Protein AF-A2GMM8-F1 (afdb_monomer_lite)

InterPro domains:
  IPR012337 Ribonuclease H-like superfamily [SSF53098] (10-205)

Foldseek 3Di:
DPPCLVVLQAKEKEWDWDDDPQKIKTWIWIDDVVVDPDTHGDDIDIDSDQALCNLQVVVVPDPHDCLRYQEYEYQPPVSNCSNQCPPDPDDDDDPTHDHHYHHDLQNVLLVLLVVLLVVDVVSVLLVVLLVLLLVQCVDPVNCVVLVQDRDPDPPSTPCVLQVSLVSCVVCQVSSLVCLCVVVTDPPDDPVSSVVSPVCNRHDDPVSVVVNVLVVVLVVQLVVVPPDPCSSVVNSVVSVVD

Sequence (241 aa):
MCTNCEEFRIFSISLDCGTHGSRHGLFSCVCNPGKTDRHQFFDTTISTNWTYEDYHTWFDSLKVNKNHVAGVVGDGLPAQVKGLCHWRPEGALFPGLQTVYIRCLNHVLNNAIVHARKQCPLLNELMNRVHQIIIIFKNHDMRARYKIRVPSIPETRWLYIYDTLFFIFDNLETINTALRSGDLPLSLSRATREQLQWTRDGIPPLFKDALMIFKLSHTEMAHQKGDIFGANNLIFLILSI

Structure (mmCIF, N/CA/C/O backbone):
data_AF-A2GMM8-F1
#
_entry.id   AF-A2GMM8-F1
#
loop_
_atom_site.group_PDB
_atom_site.id
_atom_site.type_symbol
_atom_site.label_atom_id
_atom_site.label_alt_id
_atom_site.label_comp_id
_atom_site.label_asym_id
_atom_site.label_entity_id
_atom_site.label_seq_id
_atom_site.pdbx_PDB_ins_code
_atom_site.Cartn_x
_atom_site.Cartn_y
_atom_site.Cartn_z
_atom_site.occupancy
_atom_site.B_iso_or_equiv
_atom_site.auth_seq_id
_atom_site.auth_comp_id
_atom_site.auth_asym_id
_atom_site.auth_atom_id
_atom_site.pdbx_PDB_model_num
ATOM 1 N N . MET A 1 1 ? 16.919 -18.776 -12.418 1.00 42.25 1 MET A N 1
ATOM 2 C CA . MET A 1 1 ? 16.888 -18.366 -13.840 1.00 42.25 1 MET A CA 1
ATOM 3 C C . MET A 1 1 ? 15.466 -18.551 -14.328 1.00 42.25 1 MET A C 1
ATOM 5 O O . MET A 1 1 ? 14.988 -19.675 -14.295 1.00 42.25 1 MET A O 1
ATOM 9 N N . CYS A 1 2 ? 14.774 -17.470 -14.687 1.00 47.22 2 CYS A N 1
ATOM 10 C CA . CYS A 1 2 ? 13.420 -17.551 -15.226 1.00 47.22 2 CYS A CA 1
ATOM 11 C C . CYS A 1 2 ? 13.506 -17.961 -16.703 1.00 47.22 2 CYS A C 1
ATOM 13 O O . CYS A 1 2 ? 13.793 -17.136 -17.565 1.00 47.22 2 CYS A O 1
ATOM 15 N N . THR A 1 3 ? 13.298 -19.244 -16.991 1.00 49.34 3 THR A N 1
ATOM 16 C CA . THR A 1 3 ? 13.204 -19.789 -18.357 1.00 49.34 3 THR A CA 1
ATOM 17 C C . THR A 1 3 ? 11.978 -19.274 -19.124 1.00 49.34 3 THR A C 1
ATOM 19 O O . THR A 1 3 ? 11.897 -19.454 -20.331 1.00 49.34 3 THR A O 1
ATOM 22 N N . ASN A 1 4 ? 11.046 -18.589 -18.451 1.00 55.44 4 ASN A N 1
ATOM 23 C CA . ASN A 1 4 ? 9.748 -18.213 -19.015 1.00 55.44 4 ASN A CA 1
ATOM 24 C C . ASN A 1 4 ? 9.708 -16.811 -19.651 1.00 55.44 4 ASN A C 1
ATOM 26 O O . ASN A 1 4 ? 8.754 -16.487 -20.353 1.00 55.44 4 ASN A O 1
ATOM 30 N N . CYS A 1 5 ? 10.718 -15.954 -19.448 1.00 57.53 5 CYS A N 1
ATOM 31 C CA . CYS A 1 5 ? 10.704 -14.603 -20.034 1.00 57.53 5 CYS A CA 1
ATOM 32 C C . CYS A 1 5 ? 10.767 -14.624 -21.572 1.00 57.53 5 CYS A C 1
ATOM 34 O O . CYS A 1 5 ? 10.191 -13.753 -22.228 1.00 57.53 5 CYS A O 1
ATOM 36 N N . GLU A 1 6 ? 11.432 -15.624 -22.158 1.00 60.53 6 GLU A N 1
A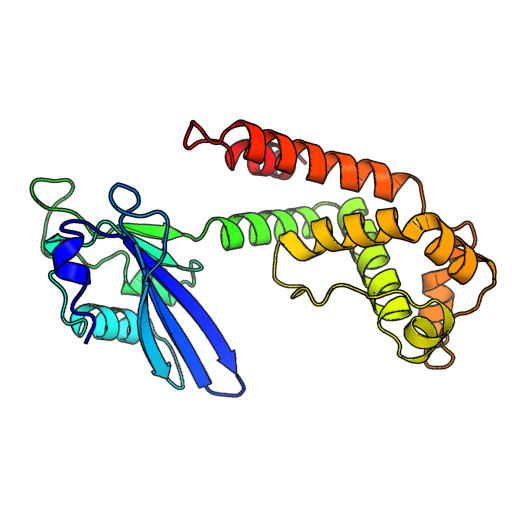TOM 37 C CA . GLU A 1 6 ? 11.506 -15.788 -23.615 1.00 60.53 6 GLU A CA 1
ATOM 38 C C . GLU A 1 6 ? 10.154 -16.180 -24.223 1.00 60.53 6 GLU A C 1
ATOM 40 O O . GLU A 1 6 ? 9.802 -15.700 -25.305 1.00 60.53 6 GLU A O 1
ATOM 45 N N . GLU A 1 7 ? 9.337 -16.951 -23.495 1.00 62.44 7 GLU A N 1
ATOM 46 C CA . GLU A 1 7 ? 7.987 -17.321 -23.929 1.00 62.44 7 GLU A CA 1
ATOM 47 C C . GLU A 1 7 ? 7.089 -16.097 -24.093 1.00 62.44 7 GLU A C 1
ATOM 49 O O . GLU A 1 7 ? 6.195 -16.093 -24.942 1.00 62.44 7 GLU A O 1
ATOM 54 N N . PHE A 1 8 ? 7.335 -15.020 -23.341 1.00 65.31 8 PHE A N 1
ATOM 55 C CA . PHE A 1 8 ? 6.506 -13.824 -23.396 1.00 65.31 8 PHE A CA 1
ATOM 56 C C . PHE A 1 8 ? 6.752 -12.947 -24.626 1.00 65.31 8 PHE A C 1
ATOM 58 O O . PHE A 1 8 ? 5.799 -12.308 -25.074 1.00 65.31 8 PHE A O 1
ATOM 65 N N . ARG A 1 9 ? 7.926 -13.001 -25.275 1.00 76.56 9 ARG A N 1
ATOM 66 C CA . ARG A 1 9 ? 8.388 -12.102 -26.367 1.00 76.56 9 ARG A CA 1
ATOM 67 C C . ARG A 1 9 ? 8.411 -10.606 -26.036 1.00 76.56 9 ARG A C 1
ATOM 69 O O . ARG A 1 9 ? 9.370 -9.952 -26.381 1.00 76.56 9 ARG A O 1
ATOM 76 N N . ILE A 1 10 ? 7.369 -10.058 -25.423 1.00 80.12 10 ILE A N 1
ATOM 77 C CA . ILE A 1 10 ? 7.290 -8.693 -24.896 1.00 80.12 10 ILE A CA 1
ATOM 78 C C . ILE A 1 10 ? 6.696 -8.818 -23.496 1.00 80.12 10 ILE A C 1
ATOM 80 O O . ILE A 1 10 ? 5.712 -9.537 -23.336 1.00 80.12 10 ILE A O 1
ATOM 84 N N . PHE A 1 11 ? 7.268 -8.175 -22.485 1.00 83.50 11 PHE A N 1
ATOM 85 C CA . PHE A 1 11 ? 6.784 -8.273 -21.107 1.00 83.50 11 PHE A CA 1
ATOM 86 C C . PHE A 1 11 ? 7.063 -6.996 -20.317 1.00 83.50 11 PHE A C 1
ATOM 88 O O . PHE A 1 11 ? 8.010 -6.269 -20.600 1.00 83.50 11 PHE A O 1
ATOM 95 N N . SER A 1 12 ? 6.248 -6.718 -19.308 1.00 86.56 12 SER A N 1
ATOM 96 C CA . SER A 1 12 ? 6.542 -5.708 -18.294 1.00 86.56 12 SER A CA 1
ATOM 97 C C . SER A 1 12 ? 7.207 -6.355 -17.084 1.00 86.56 12 SER A C 1
ATOM 99 O O . SER A 1 12 ? 6.995 -7.536 -16.798 1.00 86.56 12 SER A O 1
ATOM 101 N N . ILE A 1 13 ? 8.011 -5.572 -16.368 1.00 88.88 13 ILE A N 1
ATOM 102 C CA . ILE A 1 13 ? 8.575 -5.952 -15.073 1.00 88.88 13 ILE A CA 1
ATOM 103 C C . ILE A 1 13 ? 7.847 -5.150 -14.001 1.00 88.88 13 ILE A C 1
ATOM 105 O O . ILE A 1 13 ? 7.781 -3.929 -14.085 1.00 88.88 13 ILE A O 1
ATOM 109 N N . SER A 1 14 ? 7.301 -5.808 -12.991 1.00 90.25 14 SER A N 1
ATOM 110 C CA . SER A 1 14 ? 6.740 -5.160 -11.809 1.00 90.25 14 SER A CA 1
ATOM 111 C C . SER A 1 14 ? 7.700 -5.311 -10.643 1.00 90.25 14 SER A C 1
ATOM 113 O O . SER A 1 14 ? 8.161 -6.415 -10.359 1.00 90.25 14 SER A O 1
ATOM 115 N N . LEU A 1 15 ? 7.980 -4.199 -9.977 1.00 90.38 15 LEU A N 1
ATOM 116 C CA . LEU A 1 15 ? 8.825 -4.105 -8.802 1.00 90.38 15 LEU A CA 1
ATOM 117 C C . LEU A 1 15 ? 7.951 -3.881 -7.576 1.00 90.38 15 LEU A C 1
ATOM 119 O O . LEU A 1 15 ? 7.113 -2.978 -7.562 1.00 90.38 15 LEU A O 1
ATOM 123 N N . ASP A 1 16 ? 8.188 -4.676 -6.544 1.00 86.56 16 ASP A N 1
ATOM 124 C CA . ASP A 1 16 ? 7.707 -4.406 -5.197 1.00 86.56 16 ASP A CA 1
ATOM 125 C C . ASP A 1 16 ? 8.908 -4.255 -4.267 1.00 86.56 16 ASP A C 1
ATOM 127 O O . ASP A 1 16 ? 9.875 -5.016 -4.350 1.00 86.56 16 ASP A O 1
ATOM 131 N N . CYS A 1 17 ? 8.860 -3.254 -3.395 1.00 84.81 17 CYS A N 1
ATOM 132 C CA . CYS A 1 17 ? 9.947 -2.934 -2.482 1.00 84.81 17 CYS A CA 1
ATOM 133 C C . CYS A 1 17 ? 9.496 -3.133 -1.042 1.00 84.81 17 CYS A C 1
ATOM 135 O O . CYS A 1 17 ? 8.484 -2.588 -0.603 1.00 84.81 17 CYS A O 1
ATOM 137 N N . GLY A 1 18 ? 10.290 -3.881 -0.281 1.00 82.31 18 GLY A N 1
ATOM 138 C CA . GLY A 1 18 ? 10.048 -4.130 1.135 1.00 82.31 18 GLY A CA 1
ATOM 139 C C . GLY A 1 18 ? 11.259 -3.769 1.978 1.00 82.31 18 GLY A C 1
ATOM 140 O O . GLY A 1 18 ? 12.391 -4.067 1.608 1.00 82.31 18 GLY A O 1
ATOM 141 N N . THR A 1 19 ? 11.024 -3.178 3.146 1.00 83.31 19 THR A N 1
ATOM 142 C CA . THR A 1 19 ? 12.077 -2.896 4.130 1.00 83.31 19 THR A CA 1
ATOM 143 C C . THR A 1 19 ? 11.840 -3.723 5.385 1.00 83.31 19 THR A C 1
ATOM 145 O O . THR A 1 19 ? 10.742 -3.708 5.941 1.00 83.31 19 THR A O 1
ATOM 148 N N . HIS A 1 20 ? 12.874 -4.419 5.855 1.00 82.25 20 HIS A N 1
ATOM 149 C CA . HIS A 1 20 ? 12.864 -5.127 7.131 1.00 82.25 20 HIS A CA 1
ATOM 150 C C . HIS A 1 20 ? 14.181 -4.895 7.879 1.00 82.25 20 HIS A C 1
ATOM 152 O O . HIS A 1 20 ? 15.243 -5.372 7.470 1.00 82.25 20 HIS A O 1
ATOM 158 N N . GLY A 1 21 ? 14.117 -4.146 8.984 1.00 85.81 21 GLY A N 1
ATOM 159 C CA . GLY A 1 21 ? 15.315 -3.680 9.684 1.00 85.81 21 GLY A CA 1
ATOM 160 C C . GLY A 1 21 ? 16.170 -2.795 8.773 1.00 85.81 21 GLY A C 1
ATOM 161 O O . GLY A 1 21 ? 15.662 -1.843 8.190 1.00 85.81 21 GLY A O 1
ATOM 162 N N . SER A 1 22 ? 17.454 -3.131 8.630 1.00 85.50 22 SER A N 1
ATOM 163 C CA . SER A 1 22 ? 18.407 -2.452 7.737 1.00 85.50 22 SER A CA 1
ATOM 164 C C . SER A 1 22 ? 18.481 -3.047 6.324 1.00 85.50 22 SER A C 1
ATOM 166 O O . SER A 1 22 ? 19.372 -2.694 5.554 1.00 85.50 22 SER A O 1
ATOM 168 N N . ARG A 1 23 ? 17.602 -4.000 5.986 1.00 86.50 23 ARG A N 1
ATOM 169 C CA . ARG A 1 23 ? 17.596 -4.674 4.682 1.00 86.50 23 ARG A CA 1
ATOM 170 C C . ARG A 1 23 ? 16.412 -4.219 3.846 1.00 86.50 23 ARG A C 1
ATOM 172 O O . ARG A 1 23 ? 15.284 -4.148 4.333 1.00 86.50 23 ARG A O 1
ATOM 179 N N . HIS A 1 24 ? 16.679 -4.003 2.569 1.00 87.50 24 HIS A N 1
ATOM 180 C CA . HIS A 1 24 ? 15.722 -3.585 1.562 1.00 87.50 24 HIS A CA 1
ATOM 181 C C . HIS A 1 24 ? 15.681 -4.631 0.446 1.00 87.50 24 HIS A C 1
ATOM 183 O O . HIS A 1 24 ? 16.658 -4.832 -0.281 1.00 87.50 24 HIS A O 1
ATOM 189 N N . GLY A 1 25 ? 14.553 -5.327 0.342 1.00 88.25 25 GLY A N 1
ATOM 190 C CA . GLY A 1 25 ? 14.280 -6.291 -0.714 1.00 88.25 25 GLY A CA 1
ATOM 191 C C . GLY A 1 25 ? 13.615 -5.618 -1.908 1.00 88.25 25 GLY A C 1
ATOM 192 O O . GLY A 1 25 ? 12.634 -4.896 -1.738 1.00 88.25 25 GLY A O 1
ATOM 193 N N . LEU A 1 26 ? 14.140 -5.895 -3.096 1.00 90.12 26 LEU A N 1
ATOM 194 C CA . LEU A 1 26 ? 13.518 -5.631 -4.382 1.00 90.12 26 LEU A CA 1
ATOM 195 C C . LEU A 1 26 ? 12.992 -6.958 -4.926 1.00 90.12 26 LEU A C 1
ATOM 197 O O . LEU A 1 26 ? 13.771 -7.852 -5.262 1.00 90.12 26 LEU A O 1
ATOM 201 N N . PHE A 1 27 ? 11.675 -7.083 -4.987 1.00 90.12 27 PHE A N 1
ATOM 202 C CA . PHE A 1 27 ? 10.974 -8.237 -5.529 1.00 90.12 27 PHE A CA 1
ATOM 203 C C . PHE A 1 27 ? 10.527 -7.902 -6.942 1.00 90.12 27 PHE A C 1
ATOM 205 O O . PHE A 1 27 ? 9.954 -6.842 -7.186 1.00 90.12 27 PHE A O 1
ATOM 212 N N . SER A 1 28 ? 10.787 -8.795 -7.885 1.00 89.38 28 SER A N 1
ATOM 213 C CA . SER A 1 28 ? 10.527 -8.544 -9.295 1.00 89.38 28 SER A CA 1
ATOM 214 C C . SER A 1 28 ? 9.664 -9.645 -9.875 1.00 89.38 28 SER A C 1
ATOM 216 O O . SER A 1 28 ? 9.952 -10.832 -9.729 1.00 89.38 28 SER A O 1
ATOM 218 N N . CYS A 1 29 ? 8.601 -9.244 -10.556 1.00 89.62 29 CYS A N 1
ATOM 219 C CA . CYS A 1 29 ? 7.726 -10.127 -11.312 1.00 89.62 29 CYS A CA 1
ATOM 220 C C . CYS A 1 29 ? 7.694 -9.694 -12.774 1.00 89.62 29 CYS A C 1
ATOM 222 O O . CYS A 1 29 ? 7.908 -8.525 -13.081 1.00 89.62 29 CYS A O 1
ATOM 224 N N . VAL A 1 30 ? 7.383 -10.621 -13.672 1.00 88.12 30 VAL A N 1
ATOM 225 C CA . VAL A 1 30 ? 7.184 -10.352 -15.097 1.00 88.12 30 VAL A CA 1
ATOM 226 C C . VAL A 1 30 ? 5.777 -10.733 -15.523 1.00 88.12 30 VAL A C 1
ATOM 228 O O . VAL A 1 30 ? 5.185 -11.670 -14.984 1.00 88.12 30 VAL A O 1
ATOM 231 N N . CYS A 1 31 ? 5.231 -10.009 -16.493 1.00 85.31 31 CYS A N 1
ATOM 232 C CA . CYS A 1 31 ? 3.921 -10.309 -17.057 1.00 85.31 31 CYS A CA 1
ATOM 233 C C . CYS A 1 31 ? 3.854 -9.908 -18.534 1.00 85.31 31 CYS A C 1
ATOM 235 O O . CYS A 1 31 ? 4.400 -8.881 -18.938 1.00 85.31 31 CYS A O 1
ATOM 237 N N . ASN A 1 32 ? 3.137 -10.696 -19.335 1.00 84.06 32 ASN A N 1
ATOM 238 C CA . ASN A 1 32 ? 2.609 -10.251 -20.619 1.00 84.06 32 ASN A CA 1
ATOM 239 C C . ASN A 1 32 ? 1.085 -10.433 -20.602 1.00 84.06 32 ASN A C 1
ATOM 241 O O . ASN A 1 32 ? 0.621 -11.564 -20.782 1.00 84.06 32 ASN A O 1
ATOM 245 N N . PRO A 1 33 ? 0.309 -9.346 -20.449 1.00 73.62 33 PRO A N 1
ATOM 246 C CA . PRO A 1 33 ? -1.146 -9.427 -20.363 1.00 73.62 33 PRO A CA 1
ATOM 247 C C . PRO A 1 33 ? -1.800 -9.972 -21.642 1.00 73.62 33 PRO A C 1
ATOM 249 O O . PRO A 1 33 ? -2.905 -10.498 -21.585 1.00 73.62 33 PRO A O 1
ATOM 252 N N . GLY A 1 34 ? -1.120 -9.906 -22.793 1.00 76.94 34 GLY A N 1
ATOM 253 C CA . GLY A 1 34 ? -1.592 -10.511 -24.042 1.00 76.94 34 GLY A CA 1
ATOM 254 C C . GLY A 1 34 ? -1.433 -12.035 -24.104 1.00 76.94 34 GLY A C 1
ATOM 255 O O . GLY A 1 34 ? -1.914 -12.653 -25.050 1.00 76.94 34 GLY A O 1
ATOM 256 N N . LYS A 1 35 ? -0.745 -12.649 -23.133 1.00 78.50 35 LYS A N 1
ATOM 257 C CA . LYS A 1 35 ? -0.508 -14.103 -23.064 1.00 78.50 35 LYS A CA 1
ATOM 258 C C . LYS A 1 35 ? -1.014 -14.739 -21.777 1.00 78.50 35 LYS A C 1
ATOM 260 O O . LYS A 1 35 ? -1.406 -15.901 -21.790 1.00 78.50 35 LYS A O 1
ATOM 265 N N . THR A 1 36 ? -0.972 -14.014 -20.666 1.00 77.06 36 THR A N 1
ATOM 266 C CA . THR A 1 36 ? -1.405 -14.512 -19.363 1.00 77.06 36 THR A CA 1
ATOM 267 C C . THR A 1 36 ? -1.904 -13.371 -18.490 1.00 77.06 36 THR A C 1
ATOM 269 O O . THR A 1 36 ? -1.408 -12.252 -18.554 1.00 77.06 36 THR A O 1
ATOM 272 N N . ASP A 1 37 ? -2.865 -13.682 -17.632 1.00 74.19 37 ASP A N 1
ATOM 273 C CA . ASP A 1 37 ? -3.331 -12.833 -16.540 1.00 74.19 37 ASP A CA 1
ATOM 274 C C . ASP A 1 37 ? -2.436 -12.928 -15.287 1.00 74.19 37 ASP A C 1
ATOM 276 O O . ASP A 1 37 ? -2.605 -12.162 -14.334 1.00 74.19 37 ASP A O 1
ATOM 280 N N . ARG A 1 38 ? -1.469 -13.857 -15.261 1.00 76.25 38 ARG A N 1
ATOM 281 C CA . ARG A 1 38 ? -0.630 -14.124 -14.089 1.00 76.25 38 ARG A CA 1
ATOM 282 C C . ARG A 1 38 ? 0.707 -13.408 -14.169 1.00 76.25 38 ARG A C 1
ATOM 284 O O . ARG A 1 38 ? 1.455 -13.540 -15.134 1.00 76.25 38 ARG A O 1
ATOM 291 N N . HIS A 1 39 ? 1.057 -12.747 -13.072 1.00 80.69 39 HIS A N 1
ATOM 292 C CA . HIS A 1 39 ? 2.422 -12.295 -12.852 1.00 80.69 39 HIS A CA 1
ATOM 293 C C . HIS A 1 39 ? 3.275 -13.497 -12.452 1.00 80.69 39 HIS A C 1
ATOM 295 O O . HIS A 1 39 ? 2.914 -14.253 -11.547 1.00 80.69 39 HIS A O 1
ATOM 301 N N . GLN A 1 40 ? 4.403 -13.678 -13.127 1.00 83.56 40 GLN A N 1
ATOM 302 C CA . GLN A 1 40 ? 5.376 -14.699 -12.777 1.00 83.56 40 GLN A CA 1
ATOM 303 C C . GLN A 1 40 ? 6.480 -14.066 -11.950 1.00 83.56 40 GLN A C 1
ATOM 305 O O . GLN A 1 40 ? 7.103 -13.090 -12.367 1.00 83.56 40 GLN A O 1
ATOM 310 N N . PHE A 1 41 ? 6.721 -14.623 -10.770 1.00 84.25 41 PHE A N 1
ATOM 311 C CA . PHE A 1 41 ? 7.831 -14.195 -9.941 1.00 84.25 41 PHE A CA 1
ATOM 312 C C . PHE A 1 41 ? 9.156 -14.492 -10.656 1.00 84.25 41 PHE A C 1
ATOM 314 O O . PHE A 1 41 ? 9.378 -15.606 -11.137 1.00 84.25 41 PHE A O 1
ATOM 321 N N . PHE A 1 42 ? 10.008 -13.477 -10.759 1.00 79.44 42 PHE A N 1
ATOM 322 C CA . PHE A 1 42 ? 11.202 -13.497 -11.593 1.00 79.44 42 PHE A CA 1
ATOM 323 C C . PHE A 1 42 ? 12.485 -13.496 -10.759 1.00 79.44 42 PHE A C 1
ATOM 325 O O . PHE A 1 42 ? 13.358 -14.327 -11.014 1.00 79.44 42 PHE A O 1
ATOM 332 N N . ASP A 1 43 ? 12.597 -12.597 -9.776 1.00 82.25 43 ASP A N 1
ATOM 333 C CA . ASP A 1 43 ? 13.803 -12.471 -8.952 1.00 82.25 43 ASP A CA 1
ATOM 334 C C . ASP A 1 43 ? 13.555 -11.729 -7.626 1.00 82.25 43 ASP A C 1
ATOM 336 O O . ASP A 1 43 ? 12.601 -10.956 -7.504 1.00 82.25 43 ASP A O 1
ATOM 340 N N . THR A 1 44 ? 14.444 -11.941 -6.651 1.00 88.50 44 THR A N 1
ATOM 341 C CA . THR A 1 44 ? 14.566 -11.117 -5.438 1.00 88.50 44 THR A CA 1
ATOM 342 C C . THR A 1 44 ? 16.014 -10.695 -5.264 1.00 88.50 44 THR A C 1
ATOM 344 O O . THR A 1 44 ? 16.896 -11.535 -5.097 1.00 88.50 44 THR A O 1
ATOM 347 N N . THR A 1 45 ? 16.249 -9.389 -5.171 1.00 89.19 45 THR A N 1
ATOM 348 C CA . THR A 1 45 ? 17.545 -8.834 -4.768 1.00 89.19 45 THR A CA 1
ATOM 349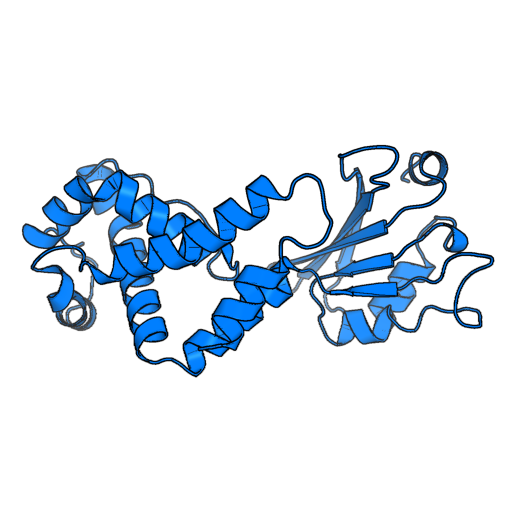 C C . THR A 1 45 ? 17.419 -8.164 -3.407 1.00 89.19 45 THR A C 1
ATOM 351 O O . THR A 1 45 ? 16.486 -7.405 -3.166 1.00 89.19 45 THR A O 1
ATOM 354 N N . ILE A 1 46 ? 18.354 -8.437 -2.497 1.00 89.19 46 ILE A N 1
ATOM 355 C CA . ILE A 1 46 ? 18.381 -7.829 -1.162 1.00 89.19 46 ILE A CA 1
ATOM 356 C C . ILE A 1 46 ? 19.641 -6.985 -1.046 1.00 89.19 46 ILE A C 1
ATOM 358 O O . ILE A 1 46 ? 20.741 -7.485 -1.265 1.00 89.19 46 ILE A O 1
ATOM 362 N N . SER A 1 47 ? 19.473 -5.730 -0.645 1.00 87.56 47 SER A N 1
ATOM 363 C CA . SER A 1 47 ? 20.571 -4.806 -0.372 1.00 87.56 47 SER A CA 1
ATOM 364 C C . SER A 1 47 ? 20.345 -4.075 0.951 1.00 87.56 47 SER A C 1
ATOM 366 O O . SER A 1 47 ? 19.235 -4.045 1.482 1.00 87.56 47 SER A O 1
ATOM 368 N N . THR A 1 48 ? 21.397 -3.489 1.515 1.00 86.56 48 THR A N 1
ATOM 369 C CA . THR A 1 48 ? 21.298 -2.575 2.667 1.00 86.56 48 THR A CA 1
ATOM 370 C C . THR A 1 48 ? 20.959 -1.146 2.254 1.00 86.56 48 THR A C 1
ATOM 372 O O . THR A 1 48 ? 20.656 -0.326 3.111 1.00 86.56 48 THR A O 1
ATOM 375 N N . ASN A 1 49 ? 21.008 -0.835 0.957 1.00 83.94 49 ASN A N 1
ATOM 376 C CA . ASN A 1 49 ? 20.569 0.439 0.393 1.00 83.94 49 ASN A CA 1
ATOM 377 C C . ASN A 1 49 ? 20.191 0.271 -1.090 1.00 83.94 49 ASN A C 1
ATOM 379 O O . ASN A 1 49 ? 20.653 -0.664 -1.739 1.00 83.94 49 ASN A O 1
ATOM 383 N N . TRP A 1 50 ? 19.378 1.182 -1.619 1.00 88.38 50 TRP A N 1
ATOM 384 C CA . TRP A 1 50 ? 19.043 1.246 -3.042 1.00 88.38 50 TRP A CA 1
ATOM 385 C C . TRP A 1 50 ? 19.207 2.674 -3.562 1.00 88.38 50 TRP A C 1
ATOM 387 O O . TRP A 1 50 ? 18.298 3.504 -3.474 1.00 88.38 50 TRP A O 1
ATOM 397 N N . THR A 1 51 ? 20.388 2.954 -4.102 1.00 90.81 51 THR A N 1
ATOM 398 C CA . THR A 1 51 ? 20.687 4.159 -4.882 1.00 90.81 51 THR A CA 1
ATOM 399 C C . THR A 1 51 ? 20.175 4.018 -6.317 1.00 90.81 51 THR A C 1
ATOM 401 O O . THR A 1 51 ? 19.703 2.955 -6.726 1.00 90.81 51 THR A O 1
ATOM 404 N N . TYR A 1 52 ? 20.231 5.094 -7.104 1.00 87.88 52 TYR A N 1
ATOM 405 C CA . TYR A 1 52 ? 19.801 5.007 -8.501 1.00 87.88 52 TYR A CA 1
ATOM 406 C C . TYR A 1 52 ? 20.775 4.161 -9.340 1.00 87.88 52 TYR A C 1
ATOM 408 O O . TYR A 1 52 ? 20.337 3.465 -10.254 1.00 87.88 52 TYR A O 1
ATOM 416 N N . GLU A 1 53 ? 22.066 4.158 -8.999 1.00 89.31 53 GLU A N 1
ATOM 417 C CA . GLU A 1 53 ? 23.090 3.297 -9.596 1.00 89.31 53 GLU A CA 1
ATOM 418 C C . GLU A 1 53 ? 22.852 1.816 -9.285 1.00 89.31 53 GLU A C 1
ATOM 420 O O . GLU A 1 53 ? 23.061 0.968 -10.153 1.00 89.31 53 GLU A O 1
ATOM 425 N N . ASP A 1 54 ? 22.362 1.500 -8.081 1.00 90.50 54 ASP A N 1
ATOM 426 C CA . ASP A 1 54 ? 22.010 0.125 -7.708 1.00 90.50 54 ASP A CA 1
ATOM 427 C C . ASP A 1 54 ? 20.853 -0.396 -8.568 1.00 90.50 54 ASP A C 1
ATOM 429 O O . ASP A 1 54 ? 20.924 -1.507 -9.090 1.00 90.50 54 ASP A O 1
ATOM 433 N N . TYR A 1 55 ? 19.811 0.417 -8.783 1.00 89.56 55 TYR A N 1
ATOM 434 C CA . TYR A 1 55 ? 18.706 0.057 -9.681 1.00 89.56 55 TYR A CA 1
ATOM 435 C C . TYR A 1 55 ? 19.167 -0.124 -11.130 1.00 89.56 55 TYR A C 1
ATOM 437 O O . TYR A 1 55 ? 18.724 -1.060 -11.796 1.00 89.56 55 TYR A O 1
ATOM 445 N N . HIS A 1 56 ? 20.067 0.738 -11.607 1.00 86.75 56 HIS A N 1
ATOM 446 C CA . HIS A 1 56 ? 20.643 0.618 -12.945 1.00 86.75 56 HIS A CA 1
ATOM 447 C C . HIS A 1 56 ? 21.440 -0.686 -13.095 1.00 86.75 56 HIS A C 1
ATOM 449 O O . HIS A 1 56 ? 21.189 -1.478 -14.001 1.00 86.75 56 HIS A O 1
ATOM 455 N N . THR A 1 57 ? 22.356 -0.946 -12.159 1.00 88.50 57 THR A N 1
ATOM 456 C CA . THR A 1 57 ? 23.204 -2.148 -12.140 1.00 88.50 57 THR A CA 1
ATOM 457 C C . THR A 1 57 ? 22.365 -3.417 -12.035 1.00 88.50 57 THR A C 1
ATOM 459 O O . THR A 1 57 ? 22.616 -4.395 -12.740 1.00 88.50 57 THR A O 1
ATOM 462 N N . TRP A 1 58 ? 21.335 -3.397 -11.186 1.00 89.81 58 TRP A N 1
ATOM 463 C CA . TRP A 1 58 ? 20.378 -4.489 -11.072 1.00 89.81 58 TRP A CA 1
ATOM 464 C C . TRP A 1 58 ? 19.702 -4.773 -12.421 1.00 89.81 58 TRP A C 1
ATOM 466 O O . TRP A 1 58 ? 19.741 -5.916 -12.879 1.00 89.81 58 TRP A O 1
ATOM 476 N N . PHE A 1 59 ? 19.162 -3.753 -13.097 1.00 87.56 59 PHE A N 1
ATOM 477 C CA . PHE A 1 59 ? 18.476 -3.933 -14.379 1.00 87.56 59 PHE A CA 1
ATOM 478 C C . PHE A 1 59 ? 19.413 -4.468 -15.479 1.00 87.56 59 PHE A C 1
ATOM 480 O O . PHE A 1 59 ? 19.047 -5.387 -16.217 1.00 87.56 59 PHE A O 1
ATOM 487 N N . ASP A 1 60 ? 20.648 -3.963 -15.549 1.00 85.19 60 ASP A N 1
ATOM 488 C CA . ASP A 1 60 ? 21.669 -4.454 -16.486 1.00 85.19 60 ASP A CA 1
ATOM 489 C C . ASP A 1 60 ? 22.015 -5.927 -16.251 1.00 85.19 60 ASP A C 1
ATOM 491 O O . ASP A 1 60 ? 22.155 -6.707 -17.203 1.00 85.19 60 ASP A O 1
ATOM 495 N N . SER A 1 61 ? 22.102 -6.320 -14.977 1.00 86.50 61 SER A N 1
ATOM 496 C CA . SER A 1 61 ? 22.458 -7.680 -14.568 1.00 86.50 61 SER A CA 1
ATOM 497 C C . SER A 1 61 ? 21.393 -8.725 -14.916 1.00 86.50 61 SER A C 1
ATOM 499 O O . SER A 1 61 ? 21.695 -9.924 -14.958 1.00 86.50 61 SER A O 1
ATOM 501 N N . LEU A 1 62 ? 20.157 -8.298 -15.208 1.00 84.19 62 LEU A N 1
ATOM 502 C CA . LEU A 1 62 ? 19.071 -9.216 -15.522 1.00 84.19 62 LEU A CA 1
ATOM 503 C C . LEU A 1 62 ? 19.401 -10.034 -16.770 1.00 84.19 62 LEU A C 1
ATOM 505 O O . LEU A 1 62 ? 19.673 -9.499 -17.845 1.00 84.19 62 LEU A O 1
ATOM 509 N N . LYS A 1 63 ? 19.316 -11.360 -16.663 1.00 83.56 63 LYS A N 1
ATOM 510 C CA . LYS A 1 63 ? 19.541 -12.285 -17.785 1.00 83.56 63 LYS A CA 1
ATOM 511 C C . LYS A 1 63 ? 18.288 -12.413 -18.658 1.00 83.56 63 LYS A C 1
ATOM 513 O O . LYS A 1 63 ? 17.740 -13.497 -18.809 1.00 83.56 63 LYS A O 1
ATOM 518 N N . VAL A 1 64 ? 17.820 -11.285 -19.186 1.00 79.00 64 VAL A N 1
ATOM 519 C CA . VAL A 1 64 ? 16.680 -11.185 -20.107 1.00 79.00 64 VAL A CA 1
ATOM 520 C C . VAL A 1 64 ? 17.059 -10.354 -21.326 1.00 79.00 64 VAL A C 1
ATOM 522 O O . VAL A 1 64 ? 17.952 -9.505 -21.251 1.00 79.00 64 VAL A O 1
ATOM 525 N N . ASN A 1 65 ? 16.363 -10.566 -22.443 1.00 80.12 65 ASN A N 1
ATOM 526 C CA . ASN A 1 65 ? 16.462 -9.660 -23.579 1.00 80.12 65 ASN A CA 1
ATOM 527 C C . ASN A 1 65 ? 15.741 -8.351 -23.235 1.00 80.12 65 ASN A C 1
ATOM 529 O O . ASN A 1 65 ? 14.517 -8.313 -23.137 1.00 80.12 65 ASN A O 1
ATOM 533 N N . LYS A 1 66 ? 16.498 -7.274 -23.037 1.00 79.69 66 LYS A N 1
ATOM 534 C CA . LYS A 1 66 ? 15.935 -5.987 -22.627 1.00 79.69 66 LYS A CA 1
ATOM 535 C C . LYS A 1 66 ? 15.131 -5.302 -23.730 1.00 79.69 66 LYS A C 1
ATOM 537 O O . LYS A 1 66 ? 14.212 -4.559 -23.416 1.00 79.69 66 LYS A O 1
ATOM 542 N N . ASN A 1 67 ? 15.366 -5.655 -24.996 1.00 76.50 67 ASN A N 1
ATOM 543 C CA . ASN A 1 67 ? 14.528 -5.217 -26.118 1.00 76.50 67 ASN A CA 1
ATOM 544 C C . ASN A 1 67 ? 13.121 -5.832 -26.074 1.00 76.50 67 ASN A C 1
ATOM 546 O O . ASN A 1 67 ? 12.276 -5.498 -26.889 1.00 76.50 67 ASN A O 1
ATOM 550 N N . HIS A 1 68 ? 12.860 -6.768 -25.162 1.00 80.50 68 HIS A N 1
ATOM 551 C CA . HIS A 1 68 ? 11.532 -7.326 -24.931 1.00 80.50 68 HIS A CA 1
ATOM 552 C C . HIS A 1 68 ? 10.822 -6.668 -23.738 1.00 80.50 68 HIS A C 1
ATOM 554 O O . HIS A 1 68 ? 9.663 -6.979 -23.469 1.00 80.50 68 HIS A O 1
ATOM 560 N N . VAL A 1 69 ? 11.484 -5.762 -23.0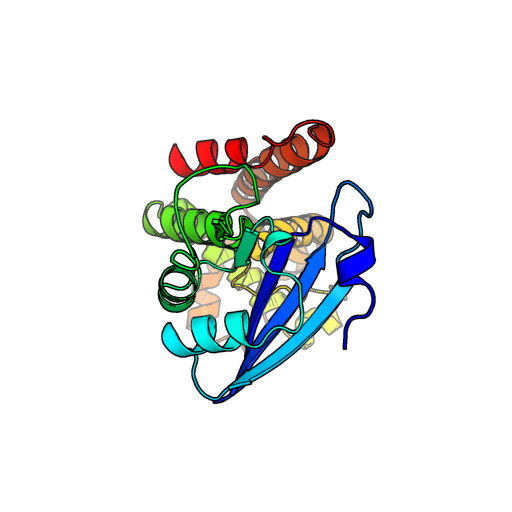12 1.00 82.44 69 VAL A N 1
ATOM 561 C CA . VAL A 1 69 ? 10.908 -5.115 -21.830 1.00 82.44 69 VAL A CA 1
ATOM 562 C C . VAL A 1 69 ? 10.060 -3.917 -22.254 1.00 82.44 69 VAL A C 1
ATOM 564 O O . VAL A 1 69 ? 10.568 -2.925 -22.764 1.00 82.44 69 VAL A O 1
ATOM 567 N N . ALA A 1 70 ? 8.751 -3.998 -22.016 1.00 80.56 70 ALA A N 1
ATOM 568 C CA . ALA A 1 70 ? 7.788 -2.934 -22.318 1.00 80.56 70 ALA A CA 1
ATOM 569 C C . ALA A 1 70 ? 7.781 -1.794 -21.322 1.00 80.56 70 ALA A C 1
ATOM 571 O O . ALA A 1 70 ? 7.445 -0.659 -21.655 1.00 80.56 70 ALA A O 1
ATOM 572 N N . GLY A 1 71 ? 8.171 -2.092 -20.099 1.00 84.44 71 GLY A N 1
ATOM 573 C CA . GLY A 1 71 ? 8.281 -1.099 -19.063 1.00 84.44 71 GLY A CA 1
ATOM 574 C C . GLY A 1 71 ? 8.563 -1.744 -17.729 1.00 84.44 71 GLY A C 1
ATOM 575 O O . GLY A 1 71 ? 8.403 -2.955 -17.547 1.00 84.44 71 GLY A O 1
ATOM 576 N N . VAL A 1 72 ? 8.972 -0.896 -16.800 1.00 87.62 72 VAL A N 1
ATOM 577 C CA . VAL A 1 72 ? 9.192 -1.262 -15.410 1.00 87.62 72 VAL A CA 1
ATOM 578 C C . VAL A 1 72 ? 8.189 -0.498 -14.566 1.00 87.62 72 VAL A C 1
ATOM 580 O O . VAL A 1 72 ? 8.181 0.729 -14.567 1.00 87.62 72 VAL A O 1
ATOM 583 N N . VAL A 1 73 ? 7.319 -1.219 -13.870 1.00 88.81 73 VAL A N 1
ATOM 584 C CA . VAL A 1 73 ? 6.324 -0.661 -12.960 1.00 88.81 73 VAL A CA 1
ATOM 585 C C . VAL A 1 73 ? 6.896 -0.705 -11.551 1.00 88.81 73 VAL A C 1
ATOM 587 O O . VAL A 1 73 ? 7.197 -1.788 -11.066 1.00 88.81 73 VAL A O 1
ATOM 590 N N . GLY A 1 74 ? 7.031 0.436 -10.883 1.00 88.94 74 GLY A N 1
ATOM 591 C CA . GLY A 1 74 ? 7.534 0.509 -9.506 1.00 88.94 74 GLY A CA 1
ATOM 592 C C . GLY A 1 74 ? 6.823 1.582 -8.691 1.00 88.94 74 GLY A C 1
ATOM 593 O O . GLY A 1 74 ? 6.012 2.336 -9.221 1.00 88.94 74 GLY A O 1
ATOM 594 N N . ASP A 1 75 ? 7.093 1.661 -7.392 1.00 83.06 75 ASP A N 1
ATOM 595 C CA . ASP A 1 75 ? 6.419 2.592 -6.474 1.00 83.06 75 ASP A CA 1
ATOM 596 C C . ASP A 1 75 ? 6.649 4.080 -6.804 1.00 83.06 75 ASP A C 1
ATOM 598 O O . ASP A 1 75 ? 5.839 4.928 -6.449 1.00 83.06 75 ASP A O 1
ATOM 602 N N . GLY A 1 76 ? 7.681 4.413 -7.571 1.00 82.94 76 GLY A N 1
ATOM 603 C CA . GLY A 1 76 ? 8.001 5.776 -7.972 1.00 82.94 76 GLY A CA 1
ATOM 604 C C . GLY A 1 76 ? 8.986 6.469 -7.043 1.00 82.94 76 GLY A C 1
ATOM 605 O O . GLY A 1 76 ? 9.069 7.699 -7.090 1.00 82.94 76 GLY A O 1
ATOM 606 N N . LEU A 1 77 ? 9.736 5.720 -6.224 1.00 85.50 77 LEU A N 1
ATOM 607 C CA . LEU A 1 77 ? 10.839 6.276 -5.441 1.00 85.50 77 LEU A CA 1
ATOM 608 C C . LEU A 1 77 ? 11.805 7.063 -6.348 1.00 85.50 77 LEU A C 1
ATOM 610 O O . LEU A 1 77 ? 12.141 6.585 -7.435 1.00 85.50 77 LEU A O 1
ATOM 614 N N . PRO A 1 78 ? 12.323 8.231 -5.918 1.00 86.75 78 PRO A N 1
ATOM 615 C CA . PRO A 1 78 ? 13.226 9.036 -6.744 1.00 86.75 78 PRO A CA 1
ATOM 616 C C . PRO A 1 78 ? 14.430 8.254 -7.286 1.00 86.75 78 PRO A C 1
ATOM 618 O O . PRO A 1 78 ? 14.807 8.439 -8.441 1.00 86.75 78 PRO A O 1
ATOM 621 N N . ALA A 1 79 ? 14.992 7.342 -6.484 1.00 87.75 79 ALA A N 1
ATOM 622 C CA . ALA A 1 79 ? 16.086 6.464 -6.896 1.00 87.75 79 ALA A CA 1
ATOM 623 C C . ALA A 1 79 ? 15.668 5.460 -7.985 1.00 87.75 79 ALA A C 1
ATOM 625 O O . ALA A 1 79 ? 16.414 5.273 -8.941 1.00 87.75 79 ALA A O 1
ATOM 626 N N . GLN A 1 80 ? 14.466 4.876 -7.894 1.00 87.88 80 GLN A N 1
ATOM 627 C CA . GLN A 1 80 ? 13.929 3.992 -8.935 1.00 87.88 80 GLN A CA 1
ATOM 628 C C . GLN A 1 80 ? 13.710 4.741 -10.237 1.00 87.88 80 GLN A C 1
ATOM 630 O O . GLN A 1 80 ? 14.169 4.301 -11.286 1.00 87.88 80 GLN A O 1
ATOM 635 N N . VAL A 1 81 ? 13.023 5.886 -10.156 1.00 85.44 81 VAL A N 1
ATOM 636 C CA . VAL A 1 81 ? 12.742 6.713 -11.326 1.00 85.44 81 VAL A CA 1
ATOM 637 C C . VAL A 1 81 ? 14.064 7.079 -11.984 1.00 85.44 81 VAL A C 1
ATOM 639 O O . VAL A 1 81 ? 14.250 6.748 -13.142 1.00 85.44 81 VAL A O 1
ATOM 642 N N . LYS A 1 82 ? 15.015 7.662 -11.248 1.00 83.81 82 LYS A N 1
ATOM 643 C CA . LYS A 1 82 ? 16.312 8.072 -11.801 1.00 83.81 82 LYS A CA 1
ATOM 644 C C . LYS A 1 82 ? 17.133 6.896 -12.348 1.00 83.81 82 LYS A C 1
ATOM 646 O O . LYS A 1 82 ? 17.780 7.048 -13.377 1.00 83.81 82 LYS A O 1
ATOM 651 N N . GLY A 1 83 ? 17.115 5.744 -11.680 1.00 84.69 83 GLY A N 1
ATOM 652 C CA . GLY A 1 83 ? 17.913 4.579 -12.072 1.00 84.69 83 GLY A CA 1
ATOM 653 C C . GLY A 1 83 ? 17.370 3.845 -13.296 1.00 84.69 83 GLY A C 1
ATOM 654 O O . GLY A 1 83 ? 18.141 3.259 -14.048 1.00 84.69 83 GLY A O 1
ATOM 655 N N . LEU A 1 84 ? 16.051 3.894 -13.516 1.00 85.44 84 LEU A N 1
ATOM 656 C CA . LEU A 1 84 ? 15.366 3.065 -14.513 1.00 85.44 84 LEU A CA 1
ATOM 657 C C . LEU A 1 84 ? 14.728 3.871 -15.653 1.00 85.44 84 LEU A C 1
ATOM 659 O O . LEU A 1 84 ? 14.512 3.322 -16.730 1.00 85.44 84 LEU A O 1
ATOM 663 N N . CYS A 1 85 ? 14.428 5.164 -15.469 1.00 76.38 85 CYS A N 1
ATOM 664 C CA . CYS A 1 85 ? 13.804 5.986 -16.517 1.00 76.38 85 CYS A CA 1
ATOM 665 C C . CYS A 1 85 ? 14.761 6.334 -17.665 1.00 76.38 85 CYS A C 1
ATOM 667 O O . CYS A 1 85 ? 14.310 6.673 -18.760 1.00 76.38 85 CYS A O 1
ATOM 669 N N . HIS A 1 86 ? 16.069 6.252 -17.411 1.00 67.12 86 HIS A N 1
ATOM 670 C CA . HIS A 1 86 ? 17.126 6.568 -18.368 1.00 67.12 86 HIS A CA 1
ATOM 671 C C . HIS A 1 86 ? 17.704 5.339 -19.062 1.00 67.12 86 HIS A C 1
ATOM 673 O O . HIS A 1 86 ? 18.637 5.491 -19.845 1.00 67.12 86 HIS A O 1
ATOM 679 N N . TRP A 1 87 ? 17.159 4.145 -18.814 1.00 66.62 87 TRP A N 1
ATOM 680 C CA . TRP A 1 87 ? 17.626 2.938 -19.479 1.00 66.62 87 TRP A CA 1
ATOM 681 C C . TRP A 1 87 ? 17.208 2.968 -20.960 1.00 66.62 87 TRP A C 1
ATOM 683 O O . TRP A 1 87 ? 16.142 2.496 -21.356 1.00 66.62 87 TRP A O 1
ATOM 693 N N . ARG A 1 88 ? 18.042 3.630 -21.771 1.00 59.56 88 ARG A N 1
ATOM 694 C CA . ARG A 1 88 ? 17.980 3.717 -23.230 1.00 59.56 88 ARG A CA 1
ATOM 695 C C . ARG A 1 88 ? 19.376 3.486 -23.795 1.00 59.56 88 ARG A C 1
ATOM 697 O O . ARG A 1 88 ? 20.295 4.205 -23.412 1.00 59.56 88 ARG A O 1
ATOM 704 N N . PRO A 1 89 ? 19.510 2.602 -24.789 1.00 48.53 89 PRO A N 1
ATOM 705 C CA . PRO A 1 89 ? 20.629 2.675 -25.711 1.00 48.53 89 PRO A CA 1
ATOM 706 C C . PRO A 1 89 ? 20.471 3.852 -26.688 1.00 48.53 89 PRO A C 1
ATOM 708 O O . PRO A 1 89 ? 21.443 4.549 -26.908 1.00 48.53 89 PRO A O 1
ATOM 711 N N . GLU A 1 90 ? 19.264 4.158 -27.198 1.00 43.38 90 GLU A N 1
ATOM 712 C CA . GLU A 1 90 ? 19.016 5.255 -28.157 1.00 43.38 90 GLU A CA 1
ATOM 713 C C . GLU A 1 90 ? 17.501 5.575 -28.297 1.00 43.38 90 GLU A C 1
ATOM 715 O O . GLU A 1 90 ? 16.654 4.722 -28.047 1.00 43.38 90 GLU A O 1
ATOM 720 N N . GLY A 1 91 ? 17.175 6.830 -28.650 1.00 37.12 91 GLY A N 1
ATOM 721 C CA . GLY A 1 91 ? 16.052 7.270 -29.512 1.00 37.12 91 GLY A CA 1
ATOM 722 C C . GLY A 1 91 ? 14.611 6.787 -29.274 1.00 37.12 91 GLY A C 1
ATOM 723 O O . GLY A 1 91 ? 14.317 5.604 -29.321 1.00 37.12 91 GLY A O 1
ATOM 724 N N . ALA A 1 92 ? 13.692 7.742 -29.071 1.00 39.44 92 ALA A N 1
ATOM 725 C CA . ALA A 1 92 ? 12.254 7.568 -28.829 1.00 39.44 92 ALA A CA 1
ATOM 726 C C . ALA A 1 92 ? 11.526 6.633 -29.808 1.00 39.44 92 ALA A C 1
ATOM 728 O O . ALA A 1 92 ? 11.687 6.771 -31.015 1.00 39.44 92 ALA A O 1
ATOM 729 N N . LEU A 1 93 ? 10.605 5.846 -29.234 1.00 43.94 93 LEU A N 1
ATOM 730 C CA . LEU A 1 93 ? 9.586 5.042 -29.911 1.00 43.94 93 LEU A CA 1
ATOM 731 C C . LEU A 1 93 ? 10.177 3.864 -30.693 1.00 43.94 93 LEU A C 1
ATOM 733 O O . LEU A 1 93 ? 11.322 3.857 -31.113 1.00 43.94 93 LEU A O 1
ATOM 737 N N . PHE A 1 94 ? 9.401 2.807 -30.853 1.00 41.38 94 PHE A N 1
ATOM 738 C CA . PHE A 1 94 ? 9.766 1.729 -31.761 1.00 41.38 94 PHE A CA 1
ATOM 739 C C . PHE A 1 94 ? 10.214 2.246 -33.146 1.00 41.38 94 PHE A C 1
ATOM 741 O O . PHE A 1 94 ? 9.656 3.238 -33.613 1.00 41.38 94 PHE A O 1
ATOM 748 N N . PRO A 1 95 ? 11.138 1.534 -33.822 1.00 44.78 95 PRO A N 1
ATOM 749 C CA . PRO A 1 95 ? 11.058 0.075 -33.890 1.00 44.78 95 PRO A CA 1
ATOM 750 C C . PRO A 1 95 ? 12.021 -0.674 -32.945 1.00 44.78 95 PRO A C 1
ATOM 752 O O . PRO A 1 95 ? 13.128 -1.016 -33.333 1.00 44.78 95 PRO A O 1
ATOM 755 N N . GLY A 1 96 ? 11.581 -0.992 -31.717 1.00 49.16 96 GLY A N 1
ATOM 756 C CA . GLY A 1 96 ? 12.181 -2.023 -30.862 1.00 49.16 96 GLY A CA 1
ATOM 757 C C . GLY A 1 96 ? 11.461 -2.339 -29.540 1.00 49.16 96 GLY A C 1
ATOM 758 O O . GLY A 1 96 ? 11.068 -3.480 -29.355 1.00 49.16 96 GLY A O 1
ATOM 759 N N . LEU A 1 97 ? 11.319 -1.351 -28.650 1.00 51.53 97 LEU A N 1
ATOM 760 C CA . LEU A 1 97 ? 10.652 -1.310 -27.323 1.00 51.53 97 LEU A CA 1
ATOM 761 C C . LEU A 1 97 ? 11.531 -0.405 -26.471 1.00 51.53 97 LEU A C 1
ATOM 763 O O . LEU A 1 97 ? 12.697 -0.709 -26.246 1.00 51.53 97 LEU A O 1
ATOM 767 N N . GLN A 1 98 ? 10.989 0.718 -26.011 1.00 56.59 98 GLN A N 1
ATOM 768 C CA . GLN A 1 98 ? 11.666 1.519 -25.001 1.00 56.59 98 GLN A CA 1
ATOM 769 C C . GLN A 1 98 ? 11.205 1.071 -23.624 1.00 56.59 98 GLN A C 1
ATOM 771 O O . GLN A 1 98 ? 10.000 1.011 -23.380 1.00 56.59 98 GLN A O 1
ATOM 776 N N . THR A 1 99 ? 12.145 0.839 -22.712 1.00 62.47 99 THR A N 1
ATOM 777 C CA . THR A 1 99 ? 11.812 0.645 -21.303 1.00 62.47 99 THR A CA 1
ATOM 778 C C . THR A 1 99 ? 11.280 1.963 -20.741 1.00 62.47 99 THR A C 1
ATOM 780 O O . THR A 1 99 ? 12.029 2.914 -20.530 1.00 62.47 99 THR A O 1
ATOM 783 N N . VAL A 1 100 ? 9.969 2.043 -20.509 1.00 73.75 100 VAL A N 1
ATOM 784 C CA . VAL A 1 100 ? 9.348 3.163 -19.789 1.00 73.75 100 VAL A CA 1
ATOM 785 C C . VAL A 1 100 ? 9.236 2.793 -18.317 1.00 73.75 100 VAL A C 1
ATOM 787 O O . VAL A 1 100 ? 8.706 1.735 -17.976 1.00 73.75 100 VAL A O 1
ATOM 790 N N . TYR A 1 101 ? 9.702 3.672 -17.431 1.00 83.81 101 TYR A N 1
ATOM 791 C CA . TYR A 1 101 ? 9.376 3.550 -16.016 1.00 83.81 101 TYR A CA 1
ATOM 792 C C . TYR A 1 101 ? 7.957 4.073 -15.770 1.00 83.81 101 TYR A C 1
ATOM 794 O O . TYR A 1 101 ? 7.654 5.241 -16.025 1.00 83.81 101 TYR A O 1
ATOM 802 N N . ILE A 1 102 ? 7.088 3.207 -15.264 1.00 84.88 102 ILE A N 1
ATOM 803 C CA . ILE A 1 102 ? 5.684 3.488 -14.983 1.00 84.88 102 ILE A CA 1
ATOM 804 C C . ILE A 1 102 ? 5.511 3.523 -13.466 1.00 84.88 102 ILE A C 1
ATOM 806 O O . ILE A 1 102 ? 5.845 2.574 -12.758 1.00 84.88 102 ILE A O 1
ATOM 810 N N . ARG A 1 103 ? 4.954 4.619 -12.947 1.00 83.62 103 ARG A N 1
ATOM 811 C CA . ARG A 1 103 ? 4.622 4.692 -11.521 1.00 83.62 103 ARG A CA 1
ATOM 812 C C . ARG A 1 103 ? 3.440 3.786 -11.206 1.00 83.62 103 ARG A C 1
ATOM 814 O O . ARG A 1 103 ? 2.427 3.796 -11.900 1.00 83.62 103 ARG A O 1
ATOM 821 N N . CYS A 1 104 ? 3.569 3.037 -10.124 1.00 85.50 104 CYS A N 1
ATOM 822 C CA . CYS A 1 104 ? 2.554 2.145 -9.610 1.00 85.50 104 CYS A CA 1
ATOM 823 C C . CYS A 1 104 ? 1.310 2.952 -9.252 1.00 85.50 104 CYS A C 1
ATOM 825 O O . CYS A 1 104 ? 1.344 3.831 -8.386 1.00 85.50 104 CYS A O 1
ATOM 827 N N . LEU A 1 105 ? 0.195 2.615 -9.894 1.00 82.19 105 LEU A N 1
ATOM 828 C CA . LEU A 1 105 ? -1.075 3.289 -9.671 1.00 82.19 105 LEU A CA 1
ATOM 829 C C . LEU A 1 105 ? -1.499 3.237 -8.197 1.00 82.19 105 LEU A C 1
ATOM 831 O O . LEU A 1 105 ? -1.951 4.242 -7.661 1.00 82.19 105 LEU A O 1
ATOM 835 N N . ASN A 1 106 ? -1.284 2.108 -7.513 1.00 78.69 106 ASN A N 1
ATOM 836 C CA . ASN A 1 106 ? -1.597 1.987 -6.086 1.00 78.69 106 ASN A CA 1
ATOM 837 C C . ASN A 1 106 ? -0.841 3.022 -5.245 1.00 78.69 106 ASN A C 1
ATOM 839 O O . ASN A 1 106 ? -1.404 3.587 -4.309 1.00 78.69 106 ASN A O 1
ATOM 843 N N . HIS A 1 107 ? 0.424 3.286 -5.577 1.00 80.62 107 HIS A N 1
ATOM 844 C CA . HIS A 1 107 ? 1.213 4.288 -4.873 1.00 80.62 107 HIS A CA 1
ATOM 845 C C . HIS A 1 107 ? 0.743 5.711 -5.206 1.00 80.62 107 HIS A C 1
ATOM 847 O O . HIS A 1 107 ? 0.613 6.542 -4.308 1.00 80.62 107 HIS A O 1
ATOM 853 N N . VAL A 1 108 ? 0.415 5.984 -6.474 1.00 83.56 108 VAL A N 1
ATOM 854 C CA . VAL A 1 108 ? -0.141 7.279 -6.908 1.00 83.56 108 VAL A CA 1
ATOM 855 C C . VAL A 1 108 ? -1.459 7.583 -6.191 1.00 83.56 108 VAL A C 1
ATOM 857 O O . VAL A 1 108 ? -1.603 8.662 -5.620 1.00 83.56 108 VAL A O 1
ATOM 860 N N . LEU A 1 109 ? -2.386 6.622 -6.151 1.00 80.88 109 LEU A N 1
ATOM 861 C CA . LEU A 1 109 ? -3.661 6.749 -5.442 1.00 80.88 109 LEU A CA 1
ATOM 862 C C . LEU A 1 109 ? -3.456 6.974 -3.944 1.00 80.88 109 LEU A C 1
ATOM 864 O O . LEU A 1 109 ? -4.079 7.857 -3.357 1.00 80.88 109 LEU A O 1
ATOM 868 N N . ASN A 1 110 ? -2.542 6.222 -3.328 1.00 81.88 110 ASN A N 1
ATOM 869 C CA . ASN A 1 110 ? -2.208 6.415 -1.923 1.00 81.88 110 ASN A CA 1
ATOM 870 C C . ASN A 1 110 ? -1.699 7.837 -1.649 1.00 81.88 110 ASN A C 1
ATOM 872 O O . ASN A 1 110 ? -2.165 8.490 -0.718 1.00 81.88 110 ASN A O 1
ATOM 876 N N . ASN A 1 111 ? -0.794 8.348 -2.484 1.00 83.31 111 ASN A N 1
ATOM 877 C CA . ASN A 1 111 ? -0.276 9.706 -2.337 1.00 83.31 111 ASN A CA 1
ATOM 878 C C . ASN A 1 111 ? -1.355 10.771 -2.548 1.00 83.31 111 ASN A C 1
ATOM 880 O O . ASN A 1 111 ? -1.345 11.773 -1.835 1.00 83.31 111 ASN A O 1
ATOM 884 N N . ALA A 1 112 ? -2.298 10.550 -3.468 1.00 84.12 112 ALA A N 1
ATOM 885 C CA . ALA A 1 112 ? -3.441 11.438 -3.662 1.00 84.12 112 ALA A CA 1
ATOM 886 C C . ALA A 1 112 ? -4.317 11.507 -2.398 1.00 84.12 112 ALA A C 1
ATOM 888 O O . ALA A 1 112 ? -4.616 12.601 -1.927 1.00 84.12 112 ALA A O 1
ATOM 889 N N . ILE A 1 113 ? -4.637 10.364 -1.777 1.00 80.94 113 ILE A N 1
ATOM 890 C CA . ILE A 1 113 ? -5.385 10.323 -0.506 1.00 80.94 113 ILE A CA 1
ATOM 891 C C . ILE A 1 113 ? -4.601 11.010 0.618 1.00 80.94 113 ILE A C 1
ATOM 893 O O . ILE A 1 113 ? -5.163 11.805 1.371 1.00 80.94 113 ILE A O 1
ATOM 897 N N . VAL A 1 114 ? -3.296 10.742 0.734 1.00 84.69 114 VAL A N 1
ATOM 898 C CA . VAL A 1 114 ? -2.432 11.393 1.734 1.00 84.69 114 VAL A CA 1
ATOM 899 C C . VAL A 1 114 ? -2.396 12.908 1.529 1.00 84.69 114 VAL A C 1
ATOM 901 O O . VAL A 1 114 ? -2.397 13.654 2.509 1.00 84.69 114 VAL A O 1
ATOM 904 N N . HIS A 1 115 ? -2.364 13.376 0.281 1.00 87.19 115 HIS A N 1
ATOM 905 C CA . HIS A 1 115 ? -2.422 14.796 -0.038 1.00 87.19 115 HIS A CA 1
ATOM 906 C C . HIS A 1 115 ? -3.781 15.398 0.335 1.00 87.19 115 HIS A C 1
ATOM 908 O O . HIS A 1 115 ? -3.811 16.353 1.108 1.00 87.19 115 HIS A O 1
ATOM 914 N N . ALA A 1 116 ? -4.888 14.801 -0.114 1.00 85.62 116 ALA A N 1
ATOM 915 C CA . ALA A 1 116 ? -6.240 15.260 0.202 1.00 85.62 116 ALA A CA 1
ATOM 916 C C . ALA A 1 116 ? -6.487 15.319 1.715 1.00 85.62 116 ALA A C 1
ATOM 918 O O . ALA A 1 116 ? -7.024 16.296 2.226 1.00 85.62 116 ALA A O 1
ATOM 919 N N . ARG A 1 117 ? -5.995 14.331 2.473 1.00 85.88 117 ARG A N 1
ATOM 920 C CA . ARG A 1 117 ? -6.031 14.338 3.942 1.00 85.88 117 ARG A CA 1
ATOM 921 C C . ARG A 1 117 ? -5.342 15.570 4.539 1.00 85.88 117 ARG A C 1
ATOM 923 O O . ARG A 1 117 ? -5.817 16.108 5.531 1.00 85.88 117 ARG A O 1
ATOM 930 N N . LYS A 1 118 ? -4.213 16.010 3.975 1.00 87.44 118 LYS A N 1
ATOM 931 C CA . LYS A 1 118 ? -3.498 17.204 4.460 1.00 87.44 118 LYS A CA 1
ATOM 932 C C . LYS A 1 118 ? -4.254 18.496 4.154 1.00 87.44 118 LYS A C 1
ATOM 934 O O . LYS A 1 118 ? -4.123 19.441 4.922 1.00 87.44 118 LYS A O 1
ATOM 939 N N . GLN A 1 119 ? -5.012 18.528 3.059 1.00 90.56 119 GLN A N 1
ATOM 940 C CA . GLN A 1 119 ? -5.751 19.717 2.623 1.00 90.56 119 GLN A CA 1
ATOM 941 C C . GLN A 1 119 ? -7.171 19.796 3.204 1.00 90.56 119 GLN A C 1
ATOM 943 O O . GLN A 1 119 ? -7.698 20.889 3.373 1.00 90.56 119 GLN A O 1
ATOM 948 N N . CYS A 1 120 ? -7.784 18.662 3.558 1.00 87.25 120 CYS A N 1
ATOM 949 C CA . CYS A 1 120 ? -9.164 18.588 4.030 1.00 87.25 120 CYS A CA 1
ATOM 950 C C . CYS A 1 120 ? -9.233 18.166 5.515 1.00 87.25 120 CYS A C 1
ATOM 952 O O . CYS A 1 120 ? -9.101 16.976 5.828 1.00 87.25 120 CYS A O 1
ATOM 954 N N . PRO A 1 121 ? -9.494 19.104 6.454 1.00 88.38 121 PRO A N 1
ATOM 955 C CA . PRO A 1 121 ? -9.596 18.802 7.884 1.00 88.38 121 PRO A CA 1
ATOM 956 C C . PRO A 1 121 ? -10.665 17.757 8.220 1.00 88.38 121 PRO A C 1
ATOM 958 O O . PRO A 1 121 ? -10.423 16.894 9.062 1.00 88.38 121 PRO A O 1
ATOM 961 N N . LEU A 1 122 ? -11.810 17.792 7.529 1.00 84.69 122 LEU A N 1
ATOM 962 C CA . LEU A 1 122 ? -12.905 16.836 7.729 1.00 84.69 122 LEU A CA 1
ATOM 963 C C . LEU A 1 122 ? -12.496 15.412 7.331 1.00 84.69 122 LEU A C 1
ATOM 965 O O . LEU A 1 122 ? -12.767 14.462 8.065 1.00 84.69 122 LEU A O 1
ATOM 969 N N . LEU A 1 123 ? -11.793 15.258 6.204 1.00 83.12 123 LEU A N 1
ATOM 970 C CA . LEU A 1 123 ? -11.255 13.966 5.778 1.00 83.12 123 LEU A CA 1
ATOM 971 C C . LEU A 1 123 ? -10.191 13.463 6.760 1.00 83.12 123 LEU A C 1
ATOM 973 O O . LEU A 1 123 ? -10.191 12.288 7.123 1.0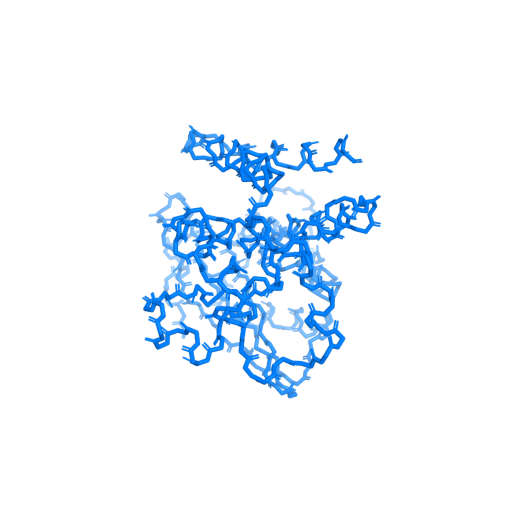0 83.12 123 LEU A O 1
ATOM 977 N N . ASN A 1 124 ? -9.307 14.346 7.231 1.00 86.62 124 ASN A N 1
ATOM 978 C CA . ASN A 1 124 ? -8.317 13.995 8.247 1.00 86.62 124 ASN A CA 1
ATOM 979 C C . ASN A 1 124 ? -8.971 13.513 9.545 1.00 86.62 124 ASN A C 1
ATOM 981 O O . ASN A 1 124 ? -8.568 12.491 10.098 1.00 86.62 124 ASN A O 1
ATOM 985 N N . GLU A 1 125 ? -9.993 14.224 10.013 1.00 86.69 125 GLU A N 1
ATOM 986 C CA . GLU A 1 125 ? -10.747 13.847 11.200 1.00 86.69 125 GLU A CA 1
ATOM 987 C C . GLU A 1 125 ? -11.431 12.488 11.025 1.00 86.69 125 GLU A C 1
ATOM 989 O O . GLU A 1 125 ? -11.265 11.609 11.871 1.00 86.69 125 GLU A O 1
ATOM 994 N N . LEU A 1 126 ? -12.128 12.274 9.907 1.00 86.19 126 LEU A N 1
ATOM 995 C CA . LEU A 1 126 ? -12.743 10.992 9.576 1.00 86.19 126 LEU A CA 1
ATOM 996 C C . LEU A 1 126 ? -11.715 9.851 9.595 1.00 86.19 126 LEU A C 1
ATOM 998 O O . LEU A 1 126 ? -11.946 8.833 10.244 1.00 86.19 126 LEU A O 1
ATOM 1002 N N . MET A 1 127 ? -10.572 10.013 8.921 1.00 85.75 127 MET A N 1
ATOM 1003 C CA . MET A 1 127 ? -9.528 8.982 8.879 1.00 85.75 127 MET A CA 1
ATOM 1004 C C . MET A 1 127 ? -8.960 8.680 10.271 1.00 85.75 127 MET A C 1
ATOM 1006 O O .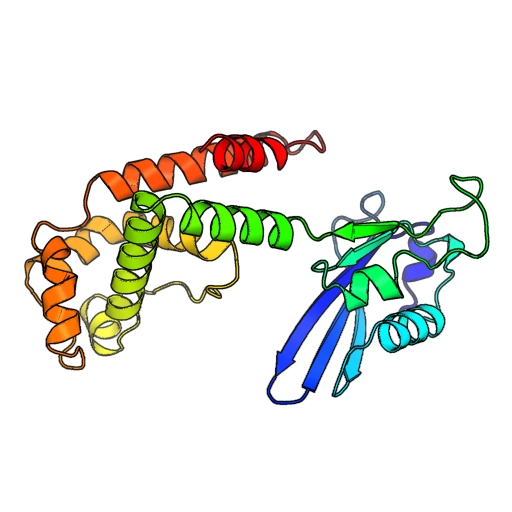 MET A 1 127 ? -8.730 7.515 10.601 1.00 85.75 127 MET A O 1
ATOM 1010 N N . ASN A 1 128 ? -8.779 9.702 11.111 1.00 86.56 128 ASN A N 1
ATOM 1011 C CA . ASN A 1 128 ? -8.336 9.516 12.493 1.00 86.56 128 ASN A CA 1
ATOM 1012 C C . ASN A 1 128 ? -9.378 8.736 13.310 1.00 86.56 128 ASN A C 1
ATOM 1014 O O . ASN A 1 128 ? -9.021 7.805 14.030 1.00 86.56 128 ASN A O 1
ATOM 1018 N N . ARG A 1 129 ? -10.667 9.062 13.159 1.00 87.75 129 ARG A N 1
ATOM 1019 C CA . ARG A 1 129 ? -11.774 8.356 13.820 1.00 87.75 129 ARG A CA 1
ATOM 1020 C C . ARG A 1 129 ? -11.873 6.894 13.367 1.00 87.75 129 ARG A C 1
ATOM 1022 O O . ARG A 1 129 ? -12.027 6.001 14.197 1.00 87.75 129 ARG A O 1
ATOM 1029 N N . VAL A 1 130 ? -11.714 6.632 12.068 1.00 87.81 130 VAL A N 1
ATOM 1030 C CA . VAL A 1 130 ? -11.642 5.274 11.506 1.00 87.81 130 VAL A CA 1
ATOM 1031 C C . VAL A 1 130 ? -10.490 4.482 12.135 1.00 87.81 130 VAL A C 1
ATOM 1033 O O . VAL A 1 130 ? -10.684 3.365 12.615 1.00 87.81 130 VAL A O 1
ATOM 1036 N N . HIS A 1 131 ? -9.294 5.070 12.193 1.00 86.25 131 HIS A N 1
ATOM 1037 C CA . HIS A 1 131 ? -8.125 4.427 12.789 1.00 86.25 131 HIS A CA 1
ATOM 1038 C C . HIS A 1 131 ? -8.297 4.162 14.297 1.00 86.25 131 HIS A C 1
ATOM 1040 O O . HIS A 1 131 ? -7.916 3.096 14.782 1.00 86.25 131 HIS A O 1
ATOM 1046 N N . GLN A 1 132 ? -8.943 5.069 15.035 1.00 86.25 132 GLN A N 1
ATOM 1047 C CA . GLN A 1 132 ? -9.273 4.869 16.450 1.00 86.25 132 GLN A CA 1
ATOM 1048 C C . GLN A 1 132 ? -10.181 3.653 16.677 1.00 86.25 132 GLN A C 1
ATOM 1050 O O . GLN A 1 132 ? -9.889 2.838 17.555 1.00 86.25 132 GLN A O 1
ATOM 1055 N N . ILE A 1 133 ? -11.239 3.486 15.871 1.00 88.06 133 ILE A N 1
ATOM 1056 C CA . ILE A 1 133 ? -12.102 2.292 15.939 1.00 88.06 133 ILE A CA 1
ATOM 1057 C C . ILE A 1 133 ? -11.259 1.034 15.726 1.00 88.06 133 ILE A C 1
ATOM 1059 O O . ILE A 1 133 ? -11.361 0.075 16.490 1.00 88.06 133 ILE A O 1
ATOM 1063 N N . ILE A 1 134 ? -10.372 1.045 14.731 1.00 87.81 134 ILE A N 1
ATOM 1064 C CA . ILE A 1 134 ? -9.512 -0.103 14.449 1.00 87.81 134 ILE A CA 1
ATOM 1065 C C . ILE A 1 134 ? -8.606 -0.457 15.622 1.00 87.81 134 ILE A C 1
ATOM 1067 O O . ILE A 1 134 ? -8.496 -1.636 15.953 1.00 87.81 134 ILE A O 1
ATOM 1071 N N . ILE A 1 135 ? -7.992 0.523 16.285 1.00 85.38 135 ILE A N 1
ATOM 1072 C CA . ILE A 1 135 ? -7.171 0.274 17.479 1.00 85.38 135 ILE A CA 1
ATOM 1073 C C . ILE A 1 135 ? -8.002 -0.389 18.585 1.00 85.38 135 ILE A C 1
ATOM 1075 O O . ILE A 1 135 ? -7.547 -1.370 19.179 1.00 85.38 135 ILE A O 1
ATOM 1079 N N . ILE A 1 136 ? -9.220 0.106 18.836 1.00 87.00 136 ILE A N 1
ATOM 1080 C CA . ILE A 1 136 ? -10.125 -0.454 19.850 1.00 87.00 136 ILE A CA 1
ATOM 1081 C C . ILE A 1 136 ? -10.399 -1.927 19.549 1.00 87.00 136 ILE A C 1
ATOM 1083 O O . ILE A 1 136 ? -10.169 -2.778 20.402 1.00 87.00 136 ILE A O 1
ATOM 1087 N N . PHE A 1 137 ? -10.829 -2.251 18.330 1.00 87.94 137 PHE A N 1
ATOM 1088 C CA . PHE A 1 137 ? -11.214 -3.620 17.985 1.00 87.94 137 PHE A CA 1
ATOM 1089 C C . PHE A 1 137 ? -10.031 -4.531 17.637 1.00 87.94 137 PHE A C 1
ATOM 1091 O O . PHE A 1 137 ? -10.212 -5.741 17.585 1.00 87.94 137 PHE A O 1
ATOM 1098 N N . LYS A 1 138 ? -8.810 -4.010 17.439 1.00 87.00 138 LYS A N 1
ATOM 1099 C CA . LYS A 1 138 ? -7.576 -4.823 17.390 1.00 87.00 138 LYS A CA 1
ATOM 1100 C C . LYS A 1 138 ? -7.129 -5.270 18.783 1.00 87.00 138 LYS A C 1
ATOM 1102 O O . LYS A 1 138 ? -6.357 -6.229 18.892 1.00 87.00 138 LYS A O 1
ATOM 1107 N N . ASN A 1 139 ? -7.602 -4.624 19.850 1.00 87.88 139 ASN A N 1
ATOM 1108 C CA . ASN A 1 139 ? -7.307 -5.046 21.214 1.00 87.88 139 ASN A CA 1
ATOM 1109 C C . ASN A 1 139 ? -7.770 -6.497 21.454 1.00 87.88 139 ASN A C 1
ATOM 1111 O O . ASN A 1 139 ? -8.817 -6.921 20.966 1.00 87.88 139 ASN A O 1
ATOM 1115 N N . HIS A 1 140 ? -6.961 -7.277 22.173 1.00 85.31 140 HIS A N 1
ATOM 1116 C CA . HIS A 1 140 ? -7.234 -8.692 22.428 1.00 85.31 140 HIS A CA 1
ATOM 1117 C C . HIS A 1 140 ? -8.573 -8.912 23.150 1.00 85.31 140 HIS A C 1
ATOM 1119 O O . HIS A 1 140 ? -9.362 -9.753 22.723 1.00 85.31 140 HIS A O 1
ATOM 1125 N N . ASP A 1 141 ? -8.867 -8.112 24.174 1.00 86.38 141 ASP A N 1
ATOM 1126 C CA . ASP A 1 141 ? -10.070 -8.261 24.996 1.00 86.38 141 ASP A CA 1
ATOM 1127 C C . ASP A 1 141 ? -11.328 -7.937 24.192 1.00 86.38 141 ASP A C 1
ATOM 1129 O O . ASP A 1 141 ? -12.332 -8.643 24.282 1.00 86.38 141 ASP A O 1
ATOM 1133 N N . MET A 1 142 ? -11.247 -6.916 23.336 1.00 88.38 142 MET A N 1
ATOM 1134 C CA . MET A 1 142 ? -12.341 -6.546 22.437 1.00 88.38 142 MET A CA 1
ATOM 1135 C C . MET A 1 142 ? -12.609 -7.631 21.398 1.00 88.38 142 MET A C 1
ATOM 1137 O O . MET A 1 142 ? -13.766 -7.986 21.172 1.00 88.38 142 MET A O 1
ATOM 1141 N N . ARG A 1 143 ? -11.555 -8.211 20.808 1.00 86.62 143 ARG A N 1
ATOM 1142 C CA . ARG A 1 143 ? -11.689 -9.335 19.866 1.00 86.62 143 ARG A CA 1
ATOM 1143 C C . ARG A 1 143 ? -12.296 -10.562 20.529 1.00 86.62 143 ARG A C 1
ATOM 1145 O O . ARG A 1 143 ? -13.181 -11.180 19.947 1.00 86.62 143 ARG A O 1
ATOM 1152 N N . ALA A 1 144 ? -11.848 -10.900 21.736 1.00 86.06 144 ALA A N 1
ATOM 1153 C CA . ALA A 1 144 ? -12.367 -12.041 22.481 1.00 86.06 144 ALA A CA 1
ATOM 1154 C C . ALA A 1 144 ? -13.844 -11.849 22.862 1.00 86.06 144 ALA A C 1
ATOM 1156 O O . ALA A 1 144 ? -14.645 -12.770 22.706 1.00 86.06 144 ALA A O 1
ATOM 1157 N N . ARG A 1 145 ? -14.212 -10.642 23.310 1.00 88.94 145 ARG A N 1
ATOM 1158 C CA . ARG A 1 145 ? -15.566 -10.313 23.770 1.00 88.94 145 ARG A CA 1
ATOM 1159 C C . ARG A 1 145 ? -16.576 -10.238 22.630 1.00 88.94 145 ARG A C 1
ATOM 1161 O O . ARG A 1 145 ? -17.617 -10.883 22.697 1.00 88.94 145 ARG A O 1
ATOM 1168 N N . TYR A 1 146 ? -16.267 -9.467 21.591 1.00 87.88 146 TYR A N 1
ATOM 1169 C CA . TYR A 1 146 ? -17.202 -9.191 20.498 1.00 87.88 146 TYR A CA 1
ATOM 1170 C C . TYR A 1 146 ? -17.072 -10.166 19.326 1.00 87.88 146 TYR A C 1
ATOM 1172 O O . TYR A 1 146 ? -17.891 -10.133 18.415 1.00 87.88 146 TYR A O 1
ATOM 1180 N N . LYS A 1 147 ? -16.064 -11.051 19.342 1.00 87.62 147 LYS A N 1
ATOM 1181 C CA . LYS A 1 147 ? -15.785 -12.046 18.288 1.00 87.62 147 LYS A CA 1
ATOM 1182 C C . LYS A 1 147 ? -15.609 -11.433 16.890 1.00 87.62 147 LYS A C 1
ATOM 1184 O O . LYS A 1 147 ? -15.780 -12.115 15.882 1.00 87.62 147 LYS A O 1
ATOM 1189 N N . ILE A 1 148 ? -15.210 -10.164 16.833 1.00 84.56 148 ILE A N 1
ATOM 1190 C CA . ILE A 1 148 ? -14.972 -9.429 15.591 1.00 84.56 148 ILE A CA 1
ATOM 1191 C C . ILE A 1 148 ? -13.526 -9.644 15.131 1.00 84.56 148 ILE A C 1
ATOM 1193 O O . ILE A 1 148 ? -12.578 -9.513 15.911 1.00 84.56 148 ILE A O 1
ATOM 1197 N N . ARG A 1 149 ? -13.340 -9.936 13.840 1.00 82.50 149 ARG A N 1
ATOM 1198 C CA . ARG A 1 149 ? -12.017 -10.023 13.208 1.00 82.50 149 ARG A CA 1
ATOM 1199 C C . ARG A 1 149 ? -11.726 -8.750 12.431 1.00 82.50 149 ARG A C 1
ATOM 1201 O O . ARG A 1 149 ? -12.255 -8.547 11.346 1.00 82.50 149 ARG A O 1
ATOM 1208 N N . VAL A 1 150 ? -10.852 -7.919 12.986 1.00 83.19 150 VAL A N 1
ATOM 1209 C CA . VAL A 1 150 ? -10.364 -6.730 12.287 1.00 83.19 150 VAL A CA 1
ATOM 1210 C C . VAL A 1 150 ? -9.427 -7.143 11.149 1.00 83.19 150 VAL A C 1
ATOM 1212 O O . VAL A 1 150 ? -8.508 -7.933 11.396 1.00 83.19 150 VAL A O 1
ATOM 1215 N N . PRO A 1 151 ? -9.603 -6.614 9.926 1.00 78.06 151 PRO A N 1
ATOM 1216 C CA . PRO A 1 151 ? -8.709 -6.914 8.821 1.00 78.06 151 PRO A CA 1
ATOM 1217 C C . PRO A 1 151 ? -7.277 -6.425 9.098 1.00 78.06 151 PRO A C 1
ATOM 1219 O O . PRO A 1 151 ? -7.039 -5.341 9.637 1.00 78.06 151 PRO A O 1
ATOM 1222 N N . SER A 1 152 ? -6.297 -7.248 8.721 1.00 72.56 152 SER A N 1
ATOM 1223 C CA . SER A 1 152 ? -4.871 -6.933 8.867 1.00 72.56 152 SER A CA 1
ATOM 1224 C C . SER A 1 152 ? -4.338 -6.241 7.615 1.00 72.56 152 SER A C 1
ATOM 1226 O O . SER A 1 152 ? -3.594 -6.835 6.835 1.00 72.56 152 SER A O 1
ATOM 1228 N N . ILE A 1 153 ? -4.729 -4.984 7.414 1.00 68.56 153 ILE A N 1
ATOM 1229 C CA . ILE A 1 153 ? -4.349 -4.220 6.221 1.00 68.56 153 ILE A CA 1
ATOM 1230 C C . ILE A 1 153 ? -3.259 -3.209 6.580 1.00 68.56 153 ILE A C 1
ATOM 1232 O O . ILE A 1 153 ? -3.411 -2.499 7.578 1.00 68.56 153 ILE A O 1
ATOM 1236 N N . PRO A 1 154 ? -2.165 -3.125 5.800 1.00 69.12 154 PRO A N 1
ATOM 1237 C CA . PRO A 1 154 ? -1.149 -2.101 5.999 1.00 69.12 154 PRO A CA 1
ATOM 1238 C C . PRO A 1 154 ? -1.741 -0.699 5.841 1.00 69.12 154 PRO A C 1
ATOM 1240 O O . PRO A 1 154 ? -2.312 -0.381 4.802 1.00 69.12 154 PRO A O 1
ATOM 1243 N N . GLU A 1 155 ? -1.544 0.152 6.846 1.00 67.25 155 GLU A N 1
ATOM 1244 C CA . GLU A 1 155 ? -2.046 1.537 6.882 1.00 67.25 155 GLU A CA 1
ATOM 1245 C C . GLU A 1 155 ? -1.512 2.411 5.739 1.00 67.25 155 GLU A C 1
ATOM 1247 O O . GLU A 1 155 ? -2.112 3.419 5.381 1.00 67.25 155 GLU A O 1
ATOM 1252 N N . THR A 1 156 ? -0.387 2.007 5.148 1.00 64.31 156 THR A N 1
ATOM 1253 C CA . THR A 1 156 ? 0.286 2.687 4.035 1.00 64.31 156 THR A CA 1
ATOM 1254 C C . THR A 1 156 ? -0.314 2.377 2.664 1.00 64.31 156 THR A C 1
ATOM 1256 O O . THR A 1 156 ? 0.202 2.856 1.655 1.00 64.31 156 THR A O 1
ATOM 1259 N N . ARG A 1 157 ? -1.365 1.552 2.595 1.00 65.88 157 ARG A N 1
ATOM 1260 C CA . ARG A 1 157 ? -2.067 1.237 1.348 1.00 65.88 157 ARG A CA 1
ATOM 1261 C C . ARG A 1 157 ? -3.361 2.029 1.280 1.00 65.88 157 ARG A C 1
ATOM 1263 O O . ARG A 1 157 ? -4.119 2.051 2.241 1.00 65.88 157 ARG A O 1
ATOM 1270 N N . TRP A 1 158 ? -3.671 2.574 0.108 1.00 69.25 158 TRP A N 1
ATOM 1271 C CA . TRP A 1 158 ? -4.936 3.274 -0.138 1.00 69.25 158 TRP A CA 1
ATOM 1272 C C . TRP A 1 158 ? -6.168 2.406 0.180 1.00 69.25 158 TRP A C 1
ATOM 1274 O O . TRP A 1 158 ? -7.187 2.924 0.621 1.00 69.25 158 TRP A O 1
ATOM 1284 N N . LEU A 1 159 ? -6.051 1.079 0.039 1.00 72.31 159 LEU A N 1
ATOM 1285 C CA . LEU A 1 159 ? -7.089 0.113 0.412 1.00 72.31 159 LEU A CA 1
ATOM 1286 C C . LEU A 1 159 ? -7.414 0.111 1.912 1.00 72.31 159 LEU A C 1
ATOM 1288 O O . LEU A 1 159 ? -8.521 -0.262 2.284 1.00 72.31 159 LEU A O 1
ATOM 1292 N N . TYR A 1 160 ? -6.497 0.568 2.774 1.00 79.19 160 TYR A N 1
ATOM 1293 C CA . TYR A 1 160 ? -6.699 0.587 4.221 1.00 79.19 160 TYR A CA 1
ATOM 1294 C C . TYR A 1 160 ? -7.985 1.308 4.610 1.00 79.19 160 TYR A C 1
ATOM 1296 O O . TYR A 1 160 ? -8.769 0.760 5.379 1.00 79.19 160 TYR A O 1
ATOM 1304 N N . ILE A 1 161 ? -8.227 2.512 4.079 1.00 78.06 161 ILE A N 1
ATOM 1305 C CA . ILE A 1 161 ? -9.425 3.279 4.436 1.00 78.06 161 ILE A CA 1
ATOM 1306 C C . ILE A 1 161 ? -10.692 2.600 3.912 1.00 78.06 161 ILE A C 1
ATOM 1308 O O . ILE A 1 161 ? -11.661 2.479 4.656 1.00 78.06 161 ILE A O 1
ATOM 1312 N N . TYR A 1 162 ? -10.664 2.104 2.674 1.00 79.06 162 TYR A N 1
ATOM 1313 C CA . TYR A 1 162 ? -11.813 1.465 2.040 1.00 79.06 162 TYR A CA 1
ATOM 1314 C C . TYR A 1 162 ? -12.235 0.188 2.772 1.00 79.06 162 TYR A C 1
ATOM 1316 O O . TYR A 1 162 ? -13.364 0.088 3.248 1.00 79.06 162 TYR A O 1
ATOM 1324 N N . ASP A 1 163 ? -11.310 -0.753 2.931 1.00 80.50 163 ASP A N 1
ATOM 1325 C CA . ASP A 1 163 ? -11.583 -2.038 3.569 1.00 80.50 163 ASP A CA 1
ATOM 1326 C C . ASP A 1 163 ? -11.928 -1.868 5.053 1.00 80.50 163 ASP A C 1
ATOM 1328 O O . ASP A 1 163 ? -12.748 -2.603 5.602 1.00 80.50 163 ASP A O 1
ATOM 1332 N N . THR A 1 164 ? -11.321 -0.879 5.719 1.00 86.44 164 THR A N 1
ATOM 1333 C CA . THR A 1 164 ? -11.656 -0.567 7.108 1.00 86.44 164 THR A CA 1
ATOM 1334 C C . THR A 1 164 ? -13.074 -0.023 7.228 1.00 86.44 164 THR A C 1
ATOM 1336 O O . THR A 1 164 ? -13.803 -0.426 8.134 1.00 86.44 164 THR A O 1
ATOM 1339 N N . LEU A 1 165 ? -13.483 0.888 6.340 1.00 86.88 165 LEU A N 1
ATOM 1340 C CA . LEU A 1 165 ? -14.858 1.378 6.317 1.00 86.88 165 LEU A CA 1
ATOM 1341 C C . LEU A 1 165 ? -15.821 0.217 6.063 1.00 86.88 165 LEU A C 1
ATOM 1343 O O . LEU A 1 165 ? -16.787 0.073 6.805 1.00 86.88 165 LEU A O 1
ATOM 1347 N N . PHE A 1 166 ? -15.524 -0.651 5.094 1.00 86.06 166 PHE A N 1
ATOM 1348 C CA . PHE A 1 166 ? -16.336 -1.834 4.809 1.00 86.06 166 PHE A CA 1
ATOM 1349 C C . PHE A 1 166 ? -16.486 -2.734 6.043 1.00 86.06 166 PHE A C 1
ATOM 1351 O O . PHE A 1 166 ? -17.600 -3.044 6.453 1.00 86.06 166 PHE A O 1
ATOM 1358 N N . PHE A 1 167 ? -15.377 -3.036 6.722 1.00 88.38 167 PHE A N 1
ATOM 1359 C CA . PHE A 1 167 ? -15.370 -3.762 7.991 1.00 88.38 167 PHE A CA 1
ATOM 1360 C C . PHE A 1 167 ? -16.250 -3.104 9.068 1.00 88.38 167 PHE A C 1
ATOM 1362 O O . PHE A 1 167 ? -16.997 -3.803 9.760 1.00 88.38 167 PHE A O 1
ATOM 1369 N N . ILE A 1 168 ? -16.169 -1.776 9.223 1.00 89.50 168 ILE A N 1
ATOM 1370 C CA . ILE A 1 168 ? -16.983 -1.038 10.198 1.00 89.50 168 ILE A CA 1
ATOM 1371 C C . ILE A 1 168 ? -18.470 -1.203 9.880 1.00 89.50 168 ILE A C 1
ATOM 1373 O O . ILE A 1 168 ? -19.266 -1.392 10.795 1.00 89.50 168 ILE A O 1
ATOM 1377 N N . PHE A 1 169 ? -18.847 -1.160 8.602 1.00 88.00 169 PHE A N 1
ATOM 1378 C CA . PHE A 1 169 ? -20.240 -1.308 8.186 1.00 88.00 169 PHE A CA 1
ATOM 1379 C C . PHE A 1 169 ? -20.763 -2.737 8.318 1.00 88.00 169 PHE A C 1
ATOM 1381 O O . PHE A 1 169 ? -21.868 -2.917 8.826 1.00 88.00 169 PHE A O 1
ATOM 1388 N N . ASP A 1 170 ? -19.963 -3.741 7.963 1.00 88.00 170 ASP A N 1
ATOM 1389 C CA . ASP A 1 170 ? -20.322 -5.155 8.130 1.00 88.00 170 ASP A CA 1
ATOM 1390 C C . ASP A 1 170 ? -20.552 -5.532 9.601 1.00 88.00 170 ASP A C 1
ATOM 1392 O O . ASP A 1 170 ? -21.306 -6.452 9.905 1.00 88.00 170 ASP A O 1
ATOM 1396 N N . ASN A 1 171 ? -19.915 -4.809 10.528 1.00 89.81 171 ASN A N 1
ATOM 1397 C CA . ASN A 1 171 ? -19.996 -5.051 11.969 1.00 89.81 171 ASN A CA 1
ATOM 1398 C C . ASN A 1 171 ? -20.677 -3.895 12.721 1.00 89.81 171 ASN A C 1
ATOM 1400 O O . ASN A 1 171 ? -20.497 -3.762 13.934 1.00 89.81 171 ASN A O 1
ATOM 1404 N N . LEU A 1 172 ? -21.443 -3.047 12.025 1.00 89.50 172 LEU A N 1
ATOM 1405 C CA . LEU A 1 172 ? -21.929 -1.765 12.550 1.00 89.50 172 LEU A CA 1
ATOM 1406 C C . LEU A 1 172 ? -22.708 -1.913 13.859 1.00 89.50 172 LEU A C 1
ATOM 1408 O O . LEU A 1 172 ? -22.501 -1.145 14.796 1.00 89.50 172 LEU A O 1
ATOM 1412 N N . GLU A 1 173 ? -23.599 -2.900 13.934 1.00 89.56 173 GLU A N 1
ATOM 1413 C CA . GLU A 1 173 ? -24.425 -3.150 15.117 1.00 89.56 173 GLU A CA 1
ATOM 1414 C C . GLU A 1 173 ? -23.579 -3.557 16.328 1.00 89.56 173 GLU A C 1
ATOM 1416 O O . GLU A 1 173 ? -23.726 -2.999 17.420 1.00 89.56 173 GLU A O 1
ATOM 1421 N N . THR A 1 174 ? -22.644 -4.489 16.135 1.00 90.75 174 THR A N 1
ATOM 1422 C CA . THR A 1 174 ? -21.754 -4.958 17.200 1.00 90.75 174 THR A CA 1
ATOM 1423 C C . THR A 1 174 ? -20.801 -3.852 17.650 1.00 90.75 174 THR A C 1
ATOM 1425 O O . THR A 1 174 ? -20.601 -3.659 18.850 1.00 90.75 174 THR A O 1
ATOM 1428 N N . ILE A 1 175 ? -20.262 -3.079 16.703 1.00 90.56 175 ILE A N 1
ATOM 1429 C CA . ILE A 1 175 ? -19.404 -1.927 16.989 1.00 90.56 175 ILE A CA 1
ATOM 1430 C C . ILE A 1 175 ? -20.177 -0.874 17.787 1.00 90.56 175 ILE A C 1
ATOM 1432 O O . ILE A 1 175 ? -19.704 -0.431 18.830 1.00 90.56 175 ILE A O 1
ATOM 1436 N N . ASN A 1 176 ? -21.384 -0.507 17.354 1.00 90.06 176 ASN A N 1
ATOM 1437 C CA . ASN A 1 176 ? -22.213 0.466 18.063 1.00 90.06 176 ASN A CA 1
ATOM 1438 C C . ASN A 1 176 ? -22.591 -0.006 19.465 1.00 90.06 176 ASN A C 1
ATOM 1440 O O . ASN A 1 176 ? -22.540 0.793 20.396 1.00 90.06 176 ASN A O 1
ATOM 1444 N N . THR A 1 177 ? -22.931 -1.286 19.628 1.00 89.44 177 THR A N 1
ATOM 1445 C CA . THR A 1 177 ? -23.212 -1.877 20.943 1.00 89.44 177 THR A CA 1
ATOM 1446 C C . THR A 1 177 ? -22.024 -1.686 21.885 1.00 89.44 177 THR A C 1
ATOM 1448 O O . THR A 1 177 ? -22.199 -1.154 22.978 1.00 89.44 177 THR A O 1
ATOM 1451 N N . ALA A 1 178 ? -20.813 -2.020 21.432 1.00 87.69 178 ALA A N 1
ATOM 1452 C CA . ALA A 1 178 ? -19.597 -1.889 22.230 1.00 87.69 178 ALA A CA 1
ATOM 1453 C C . ALA A 1 178 ? -19.232 -0.436 22.574 1.00 87.69 178 ALA A C 1
ATOM 1455 O O . ALA A 1 178 ? -18.777 -0.138 23.677 1.00 87.69 178 ALA A O 1
ATOM 1456 N N . LEU A 1 179 ? -19.408 0.478 21.617 1.00 86.56 179 LEU A N 1
ATOM 1457 C CA . LEU A 1 179 ? -19.080 1.890 21.805 1.00 86.56 179 LEU A CA 1
ATOM 1458 C C . LEU A 1 179 ? -20.073 2.585 22.747 1.00 86.56 179 LEU A C 1
ATOM 1460 O O . LEU A 1 179 ? -19.659 3.397 23.575 1.00 86.56 179 LEU A O 1
ATOM 1464 N N . ARG A 1 180 ? -21.364 2.237 22.661 1.00 86.06 180 ARG A N 1
ATOM 1465 C CA . ARG A 1 180 ? -22.438 2.801 23.497 1.00 86.06 180 ARG A CA 1
ATOM 1466 C C . ARG A 1 180 ? -22.429 2.260 24.922 1.00 86.06 180 ARG A C 1
ATOM 1468 O O . ARG A 1 180 ? -22.725 3.011 25.846 1.00 86.06 180 ARG A O 1
ATOM 1475 N N . SER A 1 181 ? -22.074 0.988 25.117 1.00 82.88 181 SER A N 1
ATOM 1476 C CA . SER A 1 181 ? -21.946 0.409 26.461 1.00 82.88 181 SER A CA 1
ATOM 1477 C C . SER A 1 181 ? -20.752 0.971 27.239 1.00 82.88 181 SER A C 1
ATOM 1479 O O . SER A 1 181 ? -20.660 0.781 28.449 1.00 82.88 181 SER A O 1
ATOM 1481 N N . GLY A 1 182 ? -19.834 1.677 26.565 1.00 76.56 182 GLY A N 1
ATOM 1482 C CA . GLY A 1 182 ? -18.603 2.173 27.174 1.00 76.56 182 GLY A CA 1
ATOM 1483 C C . GLY A 1 182 ? -17.600 1.059 27.476 1.00 76.56 182 GLY A C 1
ATOM 1484 O O . GLY A 1 182 ? -16.656 1.286 28.236 1.00 76.56 182 GLY A O 1
ATOM 1485 N N . ASP A 1 183 ? -17.776 -0.119 26.865 1.00 80.75 183 ASP A N 1
ATOM 1486 C CA . ASP A 1 183 ? -16.902 -1.290 26.979 1.00 80.75 183 ASP A CA 1
ATOM 1487 C C . ASP A 1 183 ? -15.584 -1.082 26.228 1.00 80.75 183 ASP A C 1
ATOM 1489 O O . ASP A 1 183 ? -15.221 -1.818 25.315 1.00 80.75 183 ASP A O 1
ATOM 1493 N N . LEU A 1 184 ? -14.856 -0.038 26.599 1.00 81.94 184 LEU A N 1
ATOM 1494 C CA . LEU A 1 184 ? -13.570 0.300 26.021 1.00 81.94 184 LEU A CA 1
ATOM 1495 C C . LEU A 1 184 ? -12.449 -0.494 26.709 1.00 81.94 184 LEU A C 1
ATOM 1497 O O . LEU A 1 184 ? -12.507 -0.708 27.926 1.00 81.94 184 LEU A O 1
ATOM 1501 N N . PRO A 1 185 ? -11.381 -0.874 25.978 1.00 81.81 185 PRO A N 1
ATOM 1502 C CA . PRO A 1 185 ? -10.249 -1.567 26.572 1.00 81.81 185 PRO A CA 1
ATOM 1503 C C . PRO A 1 185 ? -9.693 -0.827 27.796 1.00 81.81 185 PRO A C 1
ATOM 1505 O O . PRO A 1 185 ? -9.485 0.394 27.783 1.00 81.81 185 PRO A O 1
ATOM 1508 N N . LEU A 1 186 ? -9.400 -1.578 28.859 1.00 79.44 186 LEU A N 1
ATOM 1509 C CA . LEU A 1 186 ? -8.794 -1.034 30.080 1.00 79.44 186 LEU A CA 1
ATOM 1510 C C . LEU A 1 186 ? -7.411 -0.429 29.813 1.00 79.44 186 LEU A C 1
ATOM 1512 O O . LEU A 1 186 ? -7.031 0.537 30.463 1.00 79.44 186 LEU A O 1
ATOM 1516 N N . SER A 1 187 ? -6.707 -0.938 28.801 1.00 80.75 187 SER A N 1
ATOM 1517 C CA . SER A 1 187 ? -5.393 -0.452 28.377 1.00 80.75 187 SER A CA 1
ATOM 1518 C C . SER A 1 187 ? -5.407 0.934 27.717 1.00 80.75 187 SER A C 1
ATOM 1520 O O . SER A 1 187 ? -4.340 1.482 27.452 1.00 80.75 187 SER A O 1
ATOM 1522 N N . LEU A 1 188 ? -6.575 1.500 27.386 1.00 80.88 188 LEU A N 1
ATOM 1523 C CA . LEU A 1 188 ? -6.644 2.831 26.780 1.00 80.88 188 LEU A CA 1
ATOM 1524 C C . LEU A 1 188 ? -6.363 3.922 27.813 1.00 80.88 188 LEU A C 1
ATOM 1526 O O . LEU A 1 188 ? -7.024 3.989 28.852 1.00 80.88 188 LEU A O 1
ATOM 1530 N N . SER A 1 189 ? -5.440 4.825 27.472 1.00 80.56 189 SER A N 1
ATOM 1531 C CA . SER A 1 189 ? -5.129 5.998 28.290 1.00 80.56 189 SER A CA 1
ATOM 1532 C C . SER A 1 189 ? -6.358 6.893 28.492 1.00 80.56 189 SER A C 1
ATOM 1534 O O . SER A 1 189 ? -7.273 6.924 27.663 1.00 80.56 189 SER A O 1
ATOM 1536 N N . ARG A 1 190 ? -6.358 7.685 29.570 1.00 80.75 190 ARG A N 1
ATOM 1537 C CA . ARG A 1 190 ? -7.421 8.666 29.837 1.00 80.75 190 ARG A CA 1
ATOM 1538 C C . ARG A 1 190 ? -7.594 9.661 28.685 1.00 80.75 190 ARG A C 1
ATOM 1540 O O . ARG A 1 190 ? -8.721 9.888 28.261 1.00 80.75 190 ARG A O 1
ATOM 1547 N N . ALA A 1 191 ? -6.493 10.178 28.138 1.00 78.81 191 ALA A N 1
ATOM 1548 C CA . ALA A 1 191 ? -6.522 11.096 27.000 1.00 78.81 191 ALA A CA 1
ATOM 1549 C C . ALA A 1 191 ? -7.176 10.451 25.765 1.00 78.81 191 ALA A C 1
ATOM 1551 O O . ALA A 1 191 ? -7.998 11.068 25.094 1.00 78.81 191 ALA A O 1
ATOM 1552 N N . THR A 1 192 ? -6.879 9.174 25.502 1.00 77.44 192 THR A N 1
ATOM 1553 C CA . THR A 1 192 ? -7.514 8.425 24.409 1.00 77.44 192 THR A CA 1
ATOM 1554 C C . THR A 1 192 ? -9.009 8.234 24.656 1.00 77.44 192 THR A C 1
ATOM 1556 O O . THR A 1 192 ? -9.801 8.383 23.735 1.00 77.44 192 THR A O 1
ATOM 1559 N N . ARG A 1 193 ? -9.426 7.952 25.896 1.00 79.81 193 ARG A N 1
ATOM 1560 C CA . ARG A 1 193 ? -10.852 7.838 26.253 1.00 79.81 193 ARG A CA 1
ATOM 1561 C C . ARG A 1 193 ? -11.603 9.159 26.077 1.00 79.81 193 ARG A C 1
ATOM 1563 O O . ARG A 1 193 ? -12.738 9.149 25.615 1.00 79.81 193 ARG A O 1
ATOM 1570 N N . GLU A 1 194 ? -10.980 10.288 26.406 1.00 81.00 194 GLU A N 1
ATOM 1571 C CA . GLU A 1 194 ? -11.560 11.620 26.187 1.00 81.00 194 GLU A CA 1
ATOM 1572 C C . GLU A 1 194 ? -11.720 11.927 24.690 1.00 81.00 194 GLU A C 1
ATOM 1574 O O . GLU A 1 194 ? -12.774 12.396 24.267 1.00 81.00 194 GLU A O 1
ATOM 1579 N N . GLN A 1 195 ? -10.740 11.553 23.864 1.00 79.81 195 GLN A N 1
ATOM 1580 C CA . GLN A 1 195 ? -10.832 11.672 22.404 1.00 79.81 195 GLN A CA 1
ATOM 1581 C C . GLN A 1 195 ? -11.911 10.778 21.775 1.00 79.81 195 GLN A C 1
ATOM 1583 O O . GLN A 1 195 ? -12.304 11.028 20.641 1.00 79.81 195 GLN A O 1
ATOM 1588 N N . LEU A 1 196 ? -12.401 9.758 22.486 1.00 81.06 196 LEU A N 1
ATOM 1589 C CA . LEU A 1 196 ? -13.441 8.835 22.021 1.00 81.06 196 LEU A CA 1
ATOM 1590 C C . LEU A 1 196 ? -14.857 9.262 22.425 1.00 81.06 196 LEU A C 1
ATOM 1592 O O . LEU A 1 196 ? -15.807 8.533 22.173 1.00 81.06 196 LEU A O 1
ATOM 1596 N N . GLN A 1 197 ? -15.054 10.445 23.014 1.00 80.19 197 GLN A N 1
ATOM 1597 C CA . GLN A 1 197 ? -16.401 10.895 23.396 1.00 80.19 197 GLN A CA 1
ATOM 1598 C C . GLN A 1 197 ? -17.390 10.939 22.222 1.00 80.19 197 GLN A C 1
ATOM 1600 O O . GLN A 1 197 ? -18.582 10.717 22.427 1.00 80.19 197 GLN A O 1
ATOM 1605 N N . TRP A 1 198 ? -16.905 11.150 20.995 1.00 83.00 198 TRP A N 1
ATOM 1606 C CA . TRP A 1 198 ? -17.733 11.141 19.786 1.00 83.00 198 TRP A CA 1
ATOM 1607 C C . TRP A 1 198 ? -18.372 9.775 19.487 1.00 83.00 198 TRP A C 1
ATOM 1609 O O . TRP A 1 198 ? -19.300 9.717 18.689 1.00 83.00 198 TRP A O 1
ATOM 1619 N N . THR A 1 199 ? -17.905 8.684 20.107 1.00 81.38 199 THR A N 1
ATOM 1620 C CA . THR A 1 199 ? -18.451 7.336 19.895 1.00 81.38 199 THR A CA 1
ATOM 1621 C C . THR A 1 199 ? -19.650 7.017 20.786 1.00 81.38 199 THR A C 1
ATOM 1623 O O . THR A 1 199 ? -20.221 5.937 20.649 1.00 81.38 199 THR A O 1
ATOM 1626 N N . ARG A 1 200 ? -20.030 7.912 21.711 1.00 77.00 200 ARG A N 1
ATOM 1627 C CA . ARG A 1 200 ? -21.118 7.677 22.682 1.00 77.00 200 ARG A CA 1
ATOM 1628 C C . ARG A 1 200 ? -22.459 7.379 22.023 1.00 77.00 200 ARG A C 1
ATOM 1630 O O . ARG A 1 200 ? -23.201 6.546 22.527 1.00 77.00 200 ARG A O 1
ATOM 1637 N N . ASP A 1 201 ? -22.719 7.990 20.873 1.00 81.56 201 ASP A N 1
ATOM 1638 C CA . ASP A 1 201 ? -23.949 7.778 20.104 1.00 81.56 201 ASP A CA 1
ATOM 1639 C C . ASP A 1 201 ? -23.787 6.691 19.020 1.00 81.56 201 ASP A C 1
ATOM 1641 O O . ASP A 1 201 ? -24.723 6.364 18.284 1.00 81.56 201 ASP A O 1
ATOM 1645 N N . GLY A 1 202 ? -22.617 6.047 18.965 1.00 82.44 202 GLY A N 1
ATOM 1646 C CA . GLY A 1 202 ? -22.210 5.122 17.911 1.00 82.44 202 GLY A CA 1
ATOM 1647 C C . GLY A 1 202 ? -21.506 5.813 16.738 1.00 82.44 202 GLY A C 1
ATOM 1648 O O . GLY A 1 202 ? -21.090 6.967 16.817 1.00 82.44 202 GLY A O 1
ATOM 1649 N N . ILE A 1 203 ? -21.337 5.076 15.643 1.00 86.06 203 ILE A N 1
ATOM 1650 C CA . ILE A 1 203 ? -20.693 5.535 14.411 1.00 86.06 203 ILE A CA 1
ATOM 1651 C C . ILE A 1 203 ? -21.550 6.623 13.730 1.00 86.06 203 ILE A C 1
ATOM 1653 O O . ILE A 1 203 ? -22.709 6.357 13.401 1.00 86.06 203 ILE A O 1
ATOM 1657 N N . PRO A 1 204 ? -21.001 7.827 13.468 1.00 84.81 204 PRO A N 1
ATOM 1658 C CA . PRO A 1 204 ? -21.722 8.911 12.806 1.00 84.81 204 PRO A CA 1
ATOM 1659 C C . PRO A 1 204 ? -22.106 8.599 11.348 1.00 84.81 204 PRO A C 1
ATOM 1661 O O . PRO A 1 204 ? -21.344 7.918 10.654 1.00 84.81 204 PRO A O 1
ATOM 1664 N N . PRO A 1 205 ? -23.198 9.197 10.824 1.00 80.12 205 PRO A N 1
ATOM 1665 C CA . PRO A 1 205 ? -23.612 9.049 9.423 1.00 80.12 205 PRO A CA 1
ATOM 1666 C C . PRO A 1 205 ? -22.526 9.384 8.389 1.00 80.12 205 PRO A C 1
ATOM 1668 O O . PRO A 1 205 ? -22.462 8.722 7.358 1.00 80.12 205 PRO A O 1
ATOM 1671 N N . LEU A 1 206 ? -21.616 10.316 8.699 1.00 81.56 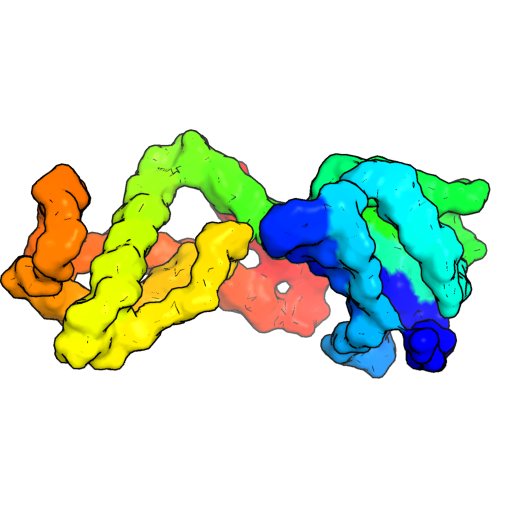206 LEU A N 1
ATOM 1672 C CA . LEU A 1 206 ? -20.494 10.712 7.831 1.00 81.56 206 LEU A CA 1
ATOM 1673 C C . LEU A 1 206 ? -19.627 9.526 7.363 1.00 81.56 206 LEU A C 1
ATOM 1675 O O . LEU A 1 206 ? -19.055 9.561 6.277 1.00 81.56 206 LEU A O 1
ATOM 1679 N N . PHE A 1 207 ? -19.534 8.449 8.151 1.00 84.69 207 PHE A N 1
ATOM 1680 C CA . PHE A 1 207 ? -18.813 7.238 7.743 1.00 84.69 207 PHE A CA 1
ATOM 1681 C C . PHE A 1 207 ? -19.459 6.579 6.522 1.00 84.69 207 PHE A C 1
ATOM 1683 O O . PHE A 1 207 ? -18.763 6.006 5.684 1.00 84.69 207 PHE A O 1
ATOM 1690 N N . LYS A 1 208 ? -20.790 6.657 6.415 1.00 79.12 208 LYS A N 1
ATOM 1691 C CA . LYS A 1 208 ? -21.559 6.054 5.326 1.00 79.12 208 LYS A CA 1
ATOM 1692 C C . LYS A 1 208 ? -21.373 6.866 4.058 1.00 79.12 208 LYS A C 1
ATOM 1694 O O . LYS A 1 208 ? -21.155 6.282 3.002 1.00 79.12 208 LYS A O 1
ATOM 1699 N N . ASP A 1 209 ? -21.379 8.188 4.185 1.00 79.44 209 ASP A N 1
ATOM 1700 C CA . ASP A 1 209 ? -21.099 9.102 3.077 1.00 79.44 209 ASP A CA 1
ATOM 1701 C C . ASP A 1 209 ? -19.685 8.865 2.535 1.00 79.44 209 ASP A C 1
ATOM 1703 O O . ASP A 1 209 ? -19.487 8.723 1.329 1.00 79.44 209 ASP A O 1
ATOM 1707 N N . ALA A 1 210 ? -18.710 8.688 3.430 1.00 77.56 210 ALA A N 1
ATOM 1708 C CA . ALA A 1 210 ? -17.352 8.328 3.049 1.00 77.56 210 ALA A CA 1
ATOM 1709 C C . ALA A 1 210 ? -17.273 6.972 2.339 1.00 77.56 210 ALA A C 1
ATOM 1711 O O . ALA A 1 210 ? -16.648 6.869 1.284 1.00 77.56 210 ALA A O 1
ATOM 1712 N N . LEU A 1 211 ? -17.930 5.935 2.872 1.00 76.88 211 LEU A N 1
ATOM 1713 C CA . LEU A 1 211 ? -17.979 4.636 2.202 1.00 76.88 211 LEU A CA 1
ATOM 1714 C C . LEU A 1 211 ? -18.612 4.761 0.812 1.00 76.88 211 LEU A C 1
ATOM 1716 O O . LEU A 1 211 ? -18.117 4.140 -0.118 1.00 76.88 211 LEU A O 1
ATOM 1720 N N . MET A 1 212 ? -19.665 5.564 0.640 1.00 73.38 212 MET A N 1
ATOM 1721 C CA . MET A 1 212 ? -20.299 5.775 -0.666 1.00 73.38 212 MET A CA 1
ATOM 1722 C C . MET A 1 212 ? -19.349 6.432 -1.672 1.00 73.38 212 MET A C 1
ATOM 1724 O O . MET A 1 212 ? -19.293 5.986 -2.815 1.00 73.38 212 MET A O 1
ATOM 1728 N N . ILE A 1 213 ? -18.549 7.411 -1.245 1.00 69.69 213 ILE A N 1
ATOM 1729 C CA . ILE A 1 213 ? -17.509 8.041 -2.076 1.00 69.69 213 ILE A CA 1
ATOM 1730 C C . ILE A 1 213 ? -16.479 6.998 -2.545 1.00 69.69 213 ILE A C 1
ATOM 1732 O O . ILE A 1 213 ? -16.181 6.897 -3.740 1.00 69.69 213 ILE A O 1
ATOM 1736 N N . PHE A 1 214 ? -15.978 6.163 -1.630 1.00 66.94 214 PHE A N 1
ATOM 1737 C CA . PHE A 1 214 ? -15.011 5.114 -1.978 1.00 66.94 214 PHE A CA 1
ATOM 1738 C C . PHE A 1 214 ? -15.637 3.909 -2.711 1.00 66.94 214 PHE A C 1
ATOM 1740 O O . PHE A 1 214 ? -14.962 3.206 -3.459 1.00 66.94 214 PHE A O 1
ATOM 1747 N N . LYS A 1 215 ? -16.935 3.650 -2.533 1.00 63.78 215 LYS A N 1
ATOM 1748 C CA . LYS A 1 215 ? -17.662 2.578 -3.224 1.00 63.78 215 LYS A CA 1
ATOM 1749 C C . LYS A 1 215 ? -17.996 2.962 -4.660 1.00 63.78 215 LYS A C 1
ATOM 1751 O O . LYS A 1 215 ? -17.820 2.130 -5.542 1.00 63.78 215 LYS A O 1
ATOM 1756 N N . LEU A 1 216 ? -18.447 4.191 -4.920 1.00 52.06 216 LEU A N 1
ATOM 1757 C CA . LEU A 1 216 ? -18.716 4.677 -6.282 1.00 52.06 216 LEU A CA 1
ATOM 1758 C C . LEU A 1 216 ? -17.463 4.561 -7.155 1.00 52.06 216 LEU A C 1
ATOM 1760 O O . LEU A 1 216 ? -17.502 3.955 -8.221 1.00 52.06 216 LEU A O 1
ATOM 1764 N N . SER A 1 217 ? -16.326 4.991 -6.617 1.00 50.56 217 SER A N 1
ATOM 1765 C CA . SER A 1 217 ? -15.017 4.827 -7.255 1.00 50.56 217 SER A CA 1
ATOM 1766 C C . SER A 1 217 ? -14.628 3.362 -7.481 1.00 50.56 217 SER A C 1
ATOM 1768 O O . SER A 1 217 ? -14.120 3.026 -8.548 1.00 50.56 217 SER A O 1
ATOM 1770 N N . HIS A 1 218 ? -14.916 2.457 -6.541 1.00 45.97 218 HIS A N 1
ATOM 1771 C CA . HIS A 1 218 ? -14.603 1.036 -6.719 1.00 45.97 218 HIS A CA 1
ATOM 1772 C C . HIS A 1 218 ? -15.540 0.312 -7.709 1.00 45.97 218 HIS A C 1
ATOM 1774 O O . HIS A 1 218 ? -15.105 -0.595 -8.425 1.00 45.97 218 HIS A O 1
ATOM 1780 N N . THR A 1 219 ? -16.818 0.701 -7.769 1.00 45.41 219 THR A N 1
ATOM 1781 C CA . THR A 1 219 ? -17.827 0.084 -8.651 1.00 45.41 219 THR A CA 1
ATOM 1782 C C . THR A 1 219 ? -17.636 0.546 -10.100 1.00 45.41 219 THR A C 1
ATOM 1784 O O . THR A 1 219 ? -17.724 -0.269 -11.017 1.00 45.41 219 THR A O 1
ATOM 1787 N N . GLU A 1 220 ? -17.267 1.812 -10.315 1.00 41.97 220 GLU A N 1
ATOM 1788 C CA . GLU A 1 220 ? -16.853 2.328 -11.628 1.00 41.97 220 GLU A CA 1
ATOM 1789 C C . GLU A 1 220 ? -15.572 1.647 -12.138 1.00 41.97 220 GLU A C 1
ATOM 1791 O O . GLU A 1 220 ? -15.504 1.258 -13.305 1.00 41.97 220 GLU A O 1
ATOM 1796 N N . MET A 1 221 ? -14.601 1.379 -11.253 1.00 39.88 221 MET A N 1
ATOM 1797 C CA . MET A 1 221 ? -13.414 0.577 -11.583 1.00 39.88 221 MET A CA 1
ATOM 1798 C C . MET A 1 221 ? -13.751 -0.877 -11.961 1.00 39.88 221 MET A C 1
ATOM 1800 O O . MET A 1 221 ? -13.076 -1.465 -12.803 1.00 39.88 221 MET A O 1
ATOM 1804 N N . ALA A 1 222 ? -14.775 -1.478 -11.344 1.00 36.78 222 ALA A N 1
ATOM 1805 C CA . ALA A 1 222 ? -15.163 -2.870 -11.586 1.00 36.78 222 ALA A CA 1
ATOM 1806 C C . ALA A 1 222 ? -16.007 -3.057 -12.863 1.00 36.78 222 ALA A C 1
ATOM 1808 O O . ALA A 1 222 ? -15.878 -4.087 -13.529 1.00 36.78 222 ALA A O 1
ATOM 1809 N N . HIS A 1 223 ? -16.839 -2.073 -13.225 1.00 36.84 223 HIS A N 1
ATOM 1810 C CA . HIS A 1 223 ? -17.637 -2.099 -14.458 1.00 36.84 223 HIS A CA 1
ATOM 1811 C C . HIS A 1 223 ? -16.822 -1.798 -15.726 1.00 36.84 223 HIS A C 1
ATOM 1813 O O . HIS A 1 223 ? -17.248 -2.176 -16.814 1.00 36.84 223 HIS A O 1
ATOM 1819 N N . GLN A 1 224 ? -15.625 -1.217 -15.606 1.00 39.69 224 GLN A N 1
ATOM 1820 C CA . GLN A 1 224 ? -14.702 -0.984 -16.725 1.00 39.69 224 GLN A CA 1
ATOM 1821 C C . GLN A 1 224 ? -13.663 -2.103 -16.906 1.00 39.69 224 GLN A C 1
ATOM 1823 O O . GLN A 1 224 ? -12.542 -1.864 -17.344 1.00 39.69 224 GLN A O 1
ATOM 1828 N N . LYS A 1 225 ? -14.034 -3.367 -16.658 1.00 34.16 225 LYS A N 1
ATOM 1829 C CA . LYS A 1 225 ? -13.204 -4.539 -17.018 1.00 34.16 225 LYS A CA 1
ATOM 1830 C C . LYS A 1 225 ? -12.928 -4.691 -18.531 1.00 34.16 225 LYS A C 1
ATOM 1832 O O . LYS A 1 225 ? -12.289 -5.664 -18.920 1.00 34.16 225 LYS A O 1
ATOM 1837 N N . GLY A 1 226 ? -13.392 -3.758 -19.366 1.00 36.31 226 GLY A N 1
ATOM 1838 C CA . GLY A 1 226 ? -13.162 -3.724 -20.811 1.00 36.31 226 GLY A CA 1
ATOM 1839 C C . GLY A 1 226 ? -12.313 -2.559 -21.330 1.00 36.31 226 GLY A C 1
ATOM 1840 O O . GLY A 1 226 ? -11.847 -2.665 -22.454 1.00 36.31 226 GLY A O 1
ATOM 1841 N N . ASP A 1 227 ? -12.061 -1.499 -20.550 1.00 29.89 227 ASP A N 1
ATOM 1842 C CA . ASP A 1 227 ? -11.331 -0.318 -21.035 1.00 29.89 227 ASP A CA 1
ATOM 1843 C C . ASP A 1 227 ? -10.377 0.245 -19.973 1.00 29.89 227 ASP A C 1
ATOM 1845 O O . ASP A 1 227 ? -10.703 0.379 -18.796 1.00 29.89 227 ASP A O 1
ATOM 1849 N N . ILE A 1 228 ? -9.172 0.600 -20.420 1.00 35.94 228 ILE A N 1
ATOM 1850 C CA . ILE A 1 228 ? -7.942 0.906 -19.659 1.00 35.94 228 ILE A CA 1
ATOM 1851 C C . ILE A 1 228 ? -8.039 2.177 -18.761 1.00 35.94 228 ILE A C 1
ATOM 1853 O O . ILE A 1 228 ? -7.046 2.645 -18.210 1.00 35.94 228 ILE A O 1
ATOM 1857 N N . PHE A 1 229 ? -9.232 2.740 -18.539 1.00 34.25 229 PHE A N 1
ATOM 1858 C CA . PHE A 1 229 ? -9.429 4.094 -17.995 1.00 34.25 229 PHE A CA 1
ATOM 1859 C C . PHE A 1 229 ? -10.021 4.195 -16.570 1.00 34.25 229 PHE A C 1
ATOM 1861 O O . PHE A 1 229 ? -10.107 5.302 -16.032 1.00 34.25 229 PHE A O 1
ATOM 1868 N N . GLY A 1 230 ? -10.343 3.082 -15.899 1.00 35.66 230 GLY A N 1
ATOM 1869 C CA . GLY A 1 230 ? -11.113 3.087 -14.637 1.00 35.66 230 GLY A CA 1
ATOM 1870 C C . GLY A 1 230 ? -10.451 3.724 -13.410 1.00 35.66 230 GLY A C 1
ATOM 1871 O O . GLY A 1 230 ? -11.132 4.055 -12.444 1.00 35.66 230 GLY A O 1
ATOM 1872 N N . ALA A 1 231 ? -9.140 3.955 -13.433 1.00 40.22 231 ALA A N 1
ATOM 1873 C CA . ALA A 1 231 ? -8.430 4.603 -12.330 1.00 40.22 231 ALA A CA 1
ATOM 1874 C C . ALA A 1 231 ? -8.613 6.132 -12.272 1.00 40.22 231 ALA A C 1
ATOM 1876 O O . ALA A 1 231 ? -8.312 6.754 -11.252 1.00 40.22 231 ALA A O 1
ATOM 1877 N N . ASN A 1 232 ? -9.092 6.746 -13.359 1.00 38.53 232 ASN A N 1
ATOM 1878 C CA . ASN A 1 232 ? -9.131 8.201 -13.488 1.00 38.53 232 ASN A CA 1
ATOM 1879 C C . ASN A 1 232 ? -10.260 8.850 -12.677 1.00 38.53 232 ASN A C 1
ATOM 1881 O O . ASN A 1 232 ? -10.079 9.966 -12.203 1.00 38.53 232 ASN A O 1
ATOM 1885 N N . ASN A 1 233 ? -11.380 8.166 -12.430 1.00 37.44 233 ASN A N 1
ATOM 1886 C CA . ASN A 1 233 ? -12.525 8.783 -11.745 1.00 37.44 233 ASN A CA 1
ATOM 1887 C C . ASN A 1 233 ? -12.290 9.003 -10.242 1.00 37.44 233 ASN A C 1
ATOM 1889 O O . ASN A 1 233 ? -12.668 10.046 -9.711 1.00 37.44 233 ASN A O 1
ATOM 1893 N N . LEU A 1 234 ? -11.596 8.080 -9.559 1.00 40.97 234 LEU A N 1
ATOM 1894 C CA . LEU A 1 234 ? -11.196 8.280 -8.159 1.00 40.97 234 LEU A CA 1
ATOM 1895 C C . LEU A 1 234 ? -10.192 9.436 -8.032 1.00 40.97 234 LEU A C 1
ATOM 1897 O O . LEU A 1 234 ? -10.272 10.229 -7.098 1.00 40.97 234 LEU A O 1
ATOM 1901 N N . ILE A 1 235 ? -9.276 9.554 -8.998 1.00 43.34 235 ILE A N 1
ATOM 1902 C CA . ILE A 1 235 ? -8.295 10.641 -9.064 1.00 43.34 235 ILE A CA 1
ATOM 1903 C C . ILE A 1 235 ? -8.997 11.979 -9.311 1.00 43.34 235 ILE A C 1
ATOM 1905 O O . ILE A 1 235 ? -8.718 12.930 -8.594 1.00 43.34 235 ILE A O 1
ATOM 1909 N N . PHE A 1 236 ? -9.940 12.060 -10.252 1.00 36.69 236 PHE A N 1
ATOM 1910 C CA . PHE A 1 236 ? -10.692 13.291 -10.505 1.00 36.69 236 PHE A CA 1
ATOM 1911 C C . PHE A 1 236 ? -11.527 13.721 -9.297 1.00 36.69 236 PHE A C 1
ATOM 1913 O O . PHE A 1 236 ? -11.521 14.900 -8.963 1.00 36.69 236 PHE A O 1
ATOM 1920 N N . LEU A 1 237 ? -12.186 12.793 -8.598 1.00 39.78 237 LEU A N 1
ATOM 1921 C CA . LEU A 1 237 ? -12.977 13.128 -7.412 1.00 39.78 237 LEU A CA 1
ATOM 1922 C C . LEU A 1 237 ? -12.095 13.573 -6.232 1.00 39.78 237 LEU A C 1
ATOM 1924 O O . LEU A 1 237 ? -12.445 14.526 -5.551 1.00 39.78 237 LEU A O 1
ATOM 1928 N N . ILE A 1 238 ? -10.936 12.934 -6.015 1.00 41.66 238 ILE A N 1
ATOM 1929 C CA . ILE A 1 238 ? -9.977 13.322 -4.963 1.00 41.66 238 ILE A CA 1
ATOM 1930 C C . ILE A 1 238 ? -9.248 14.633 -5.301 1.00 41.66 238 ILE A C 1
ATOM 1932 O O . ILE A 1 238 ? -8.940 15.392 -4.393 1.00 41.66 238 ILE A O 1
ATOM 1936 N N . LEU A 1 239 ? -8.963 14.910 -6.578 1.00 32.25 239 LEU A N 1
ATOM 1937 C CA . LEU A 1 239 ? -8.307 16.150 -7.020 1.00 32.25 239 LEU A CA 1
ATOM 1938 C C . LEU A 1 239 ? -9.269 17.343 -7.161 1.00 32.25 239 LEU A C 1
ATOM 1940 O O . LEU A 1 239 ? -8.804 18.461 -7.364 1.00 32.25 239 LEU A O 1
ATOM 1944 N N . SER A 1 240 ? -10.584 17.115 -7.088 1.00 30.23 240 SER A N 1
ATOM 1945 C CA . SER A 1 240 ? -11.611 18.170 -7.141 1.00 30.23 240 SER A CA 1
ATOM 1946 C C . SER A 1 240 ? -12.078 18.637 -5.752 1.00 30.23 240 SER A C 1
ATOM 1948 O O . SER A 1 240 ? -12.965 19.487 -5.676 1.00 30.23 240 SER A O 1
ATOM 1950 N N . ILE A 1 241 ? -11.513 18.072 -4.676 1.00 35.56 241 ILE A N 1
ATOM 1951 C CA . ILE A 1 241 ? -11.726 18.456 -3.268 1.00 35.56 241 ILE A CA 1
ATOM 1952 C C . ILE A 1 241 ? -10.449 19.121 -2.755 1.00 35.56 241 ILE A C 1
ATOM 1954 O O . ILE A 1 241 ? -10.571 20.161 -2.073 1.00 35.56 241 ILE A O 1
#

Secondary structure (DSSP, 8-state):
--TTHHHHSSEEEEEEEEEETTEEEEEEEEE-TTT-SPPEEEEEEEES---HHHHHHHHHH--S-GGGEEEEEE---HHHHHHHTT--SS-SS-SS---EEEE-HHHHHHHHHHHHHHH-HHHHHHHHHHHHHHHHHHSHHHHHHH--------TTSTHHHHHHHHHHHHTHHHHHHHHHTT---TTS-HHHHHHTGGGTT-S-THHHHHHHHHHHHHHHHHHTTTSTTTTHHHHHHHHT-

Organism: Trichomonas vaginalis (strain ATCC PRA-98 / G3) (NCBI:txid412133)

pLDDT: mean 75.77, std 16.69, range [29.89, 90.81]

Radius of gyration: 22.34 Å; chains: 1; bounding box: 48×40×64 Å